Protein AF-A0A973J7D0-F1 (afdb_monomer_lite)

pLDDT: mean 94.35, std 5.04, range [57.44, 98.56]

Radius of gyration: 42.02 Å; chains: 1; bounding box: 106×46×119 Å

Foldseek 3Di:
DDPVVVVVVVVVVVVVVVVVVVVVVVVVVVVVVVVVLQVLLVVLLVVLVVCVVVVVLAVSLVSLVCSCVVPVPHPCVVVSVVSNVVSQVQQVVLLVVLVVVLVVDDALVVSLVSLVVSLVVDDHDPVSNVVSVVVSVVSVVVVVVVVVLVVVLVVQWDWDDDVVQQKIKTWGPFDQWDDDPDFKIKGWTKIKMAHNVRDIFIKIKIKIGGQDDQQFQWKWKAFPVRQIDIDGFDPPQWDWDQDPSHIMIMGMDIDPCLVSLVVRLVGPWIWMWTDGNDIDIDIGDPRNSVRSNSNNVVVVPRD

Sequence (303 aa):
MSYQKFEDLQLENSKLNQEILLSRQQNEALAQELKQFRELSDFYYQSGMQLYTEKKYGEALEKFQTLVDRYPTSPHAAGANEKIADIRNLALNHYQKIIQSVEGTRDLRGRIDLIDREMKATFLTKDLADKLLTLRESLRQDLEGELESQREISRNILIEDDPIKSWKVYRSTRTLTQPIGEDRKFFVELYFIQRYTGKKFYKVKTRYQAPEYLSYESVTLQGQNGTKLTIDTIYPQKQSMVDSDGVTEWSDNEIAEDDKITRLAKSNSITVTFKGGNRYTFEMNEQQLTAFREVVRKYQIIR

Secondary structure (DSSP, 8-state):
--HHHHHHHHHHHHHHHHHHHHHHHHHHHHHHHHHHHHHHHHHHHHHHHHHHHTT-HHHHHHHHHHHHHH-TTSTTHHHHHHHHHHHHHHHHHHHHHHHHHHHH--SHHHHHHHHHHHHHHS---HHHHHHHHHHHHHHHHHHHHHHHHHHHHHHTEEEEEETTTTEEEEEE-S--EEEETTTEEEEEEEEEEEETTS-EEEEEEEEEEESS-----EEEEEETTS-EEEEE--TTTEEEEEETTEEEEEEEEEES-HHHHHHHHTSS-EEEEEESSSEEEEEPPHHHHHHHHHHHHHHHH--

Structure (mmCIF, N/CA/C/O backbone):
data_AF-A0A973J7D0-F1
#
_entry.id   AF-A0A973J7D0-F1
#
loop_
_atom_site.group_PDB
_atom_site.id
_atom_site.type_symbol
_atom_site.label_atom_id
_atom_site.label_alt_id
_atom_site.label_comp_id
_atom_site.label_asym_id
_atom_site.label_entity_id
_atom_site.label_seq_id
_atom_site.pdbx_PDB_ins_code
_atom_site.Cartn_x
_atom_site.Cartn_y
_atom_site.Cartn_z
_atom_site.occupancy
_atom_site.B_iso_or_equiv
_atom_site.auth_seq_id
_atom_site.auth_comp_id
_atom_site.auth_asym_id
_atom_site.auth_atom_id
_atom_site.pdbx_PDB_model_num
ATOM 1 N N . MET A 1 1 ? 72.817 26.429 -68.518 1.00 57.44 1 MET A N 1
ATOM 2 C CA . MET A 1 1 ? 72.619 26.061 -67.096 1.00 57.44 1 MET A CA 1
ATOM 3 C C . MET A 1 1 ? 73.976 25.712 -66.512 1.00 57.44 1 MET A C 1
ATOM 5 O O . MET A 1 1 ? 74.732 25.056 -67.215 1.00 57.44 1 MET A O 1
ATOM 9 N N . SER A 1 2 ? 74.312 26.176 -65.303 1.00 74.50 2 SER A N 1
ATOM 10 C CA . SER A 1 2 ? 75.527 25.719 -64.612 1.00 74.50 2 SER A CA 1
ATOM 11 C C . SER A 1 2 ? 75.338 24.276 -64.133 1.00 74.50 2 SER A C 1
ATOM 13 O O . SER A 1 2 ? 74.217 23.873 -63.827 1.00 74.50 2 SER A O 1
ATOM 15 N N . TYR A 1 3 ? 76.422 23.504 -64.078 1.00 75.94 3 TYR A N 1
ATOM 16 C CA . TYR A 1 3 ? 76.409 22.092 -63.676 1.00 75.94 3 TYR A CA 1
ATOM 17 C C . TYR A 1 3 ? 75.813 21.891 -62.267 1.00 75.94 3 TYR A C 1
ATOM 19 O O . TYR A 1 3 ? 74.987 21.010 -62.067 1.00 75.94 3 TYR A O 1
ATOM 27 N N . GLN A 1 4 ? 76.111 22.807 -61.338 1.00 79.56 4 GLN A N 1
ATOM 28 C CA . GLN A 1 4 ? 75.512 22.842 -59.994 1.00 79.56 4 GLN A CA 1
ATOM 29 C C . GLN A 1 4 ? 73.982 22.938 -60.023 1.00 79.56 4 GLN A C 1
ATOM 31 O O . GLN A 1 4 ? 73.305 22.183 -59.340 1.00 79.56 4 GLN A O 1
ATOM 36 N N . LYS A 1 5 ? 73.414 23.791 -60.886 1.00 82.25 5 LYS A N 1
ATOM 37 C CA . LYS A 1 5 ? 71.954 23.922 -61.004 1.00 82.25 5 LYS A CA 1
ATOM 38 C C . LYS A 1 5 ? 71.299 22.636 -61.521 1.00 82.25 5 LYS A C 1
ATOM 40 O O . LYS A 1 5 ? 70.142 22.378 -61.216 1.00 82.25 5 LYS A O 1
ATOM 45 N N . PHE A 1 6 ? 72.012 21.848 -62.325 1.00 83.81 6 PHE A N 1
ATOM 46 C CA . PHE A 1 6 ? 71.524 20.553 -62.798 1.00 83.81 6 PHE A CA 1
ATOM 47 C C . PHE A 1 6 ? 71.548 19.495 -61.686 1.00 83.81 6 PHE A C 1
ATOM 49 O O . PHE A 1 6 ? 70.566 18.775 -61.527 1.00 83.81 6 PHE A O 1
ATOM 56 N N . GLU A 1 7 ? 72.619 19.436 -60.890 1.00 85.50 7 GLU A N 1
ATOM 57 C CA . GLU A 1 7 ? 72.718 18.535 -59.731 1.00 85.50 7 GLU A CA 1
ATOM 58 C C . GLU A 1 7 ? 71.674 18.862 -58.651 1.00 85.50 7 GLU A C 1
ATOM 60 O O . GLU A 1 7 ? 70.999 17.956 -58.160 1.00 85.50 7 GLU A O 1
ATOM 65 N N . ASP A 1 8 ? 71.456 20.148 -58.358 1.00 89.25 8 ASP A N 1
ATOM 66 C CA . ASP A 1 8 ? 70.424 20.601 -57.416 1.00 89.25 8 ASP A CA 1
ATOM 67 C C . ASP A 1 8 ? 69.019 20.165 -57.865 1.00 89.25 8 ASP A C 1
ATOM 69 O O . ASP A 1 8 ? 68.243 19.625 -57.074 1.00 89.25 8 ASP A O 1
ATOM 73 N N . LEU A 1 9 ? 68.710 20.318 -59.159 1.00 87.31 9 LEU A N 1
ATOM 74 C CA . LEU A 1 9 ? 67.435 19.885 -59.737 1.00 87.31 9 LEU A CA 1
ATOM 75 C C . LEU A 1 9 ? 67.268 18.359 -59.722 1.00 87.31 9 LEU A C 1
ATOM 77 O O . LEU A 1 9 ? 66.146 17.871 -59.579 1.00 87.31 9 LEU A O 1
ATOM 81 N N . GLN A 1 10 ? 68.344 17.583 -59.875 1.00 88.88 10 GLN A N 1
ATOM 82 C CA . GLN A 1 10 ? 68.270 16.124 -59.749 1.00 88.88 10 GLN A CA 1
ATOM 83 C C . GLN A 1 10 ? 68.003 15.691 -58.307 1.00 88.88 10 GLN A C 1
ATOM 85 O O . GLN A 1 10 ? 67.180 14.80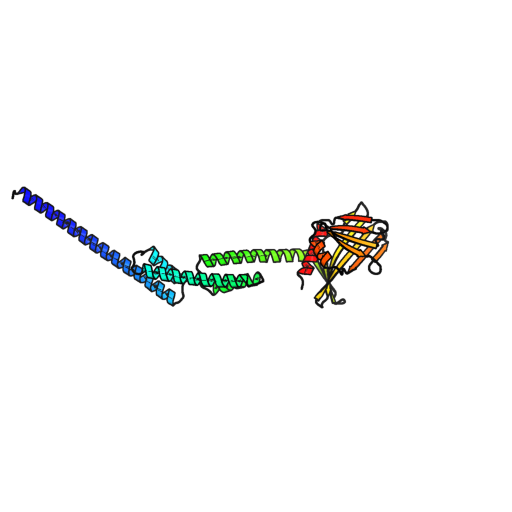3 -58.075 1.00 88.88 10 GLN A O 1
ATOM 90 N N . LEU A 1 11 ? 68.651 16.342 -57.339 1.00 89.88 11 LEU A N 1
ATOM 91 C CA . LEU A 1 11 ? 68.427 16.083 -55.922 1.00 89.88 11 LEU A CA 1
ATOM 92 C C . LEU A 1 11 ? 66.992 16.440 -55.508 1.00 89.88 11 LEU A C 1
ATOM 94 O O . LEU A 1 11 ? 66.346 15.667 -54.799 1.00 89.88 11 LEU A O 1
ATOM 98 N N . GLU A 1 12 ? 66.474 17.576 -55.975 1.00 91.62 12 GLU A N 1
ATOM 99 C CA . GLU A 1 12 ? 65.089 17.997 -55.746 1.00 91.62 12 GLU A CA 1
ATOM 100 C C . GLU A 1 12 ? 64.086 17.013 -56.367 1.00 91.62 12 GLU A C 1
ATOM 102 O O . GLU A 1 12 ? 63.172 16.560 -55.682 1.00 91.62 12 GLU A O 1
ATOM 107 N N . ASN A 1 13 ? 64.303 16.577 -57.614 1.00 90.88 13 ASN A N 1
ATOM 108 C CA . ASN A 1 13 ? 63.467 15.549 -58.246 1.00 90.88 13 ASN A CA 1
ATOM 109 C C . ASN A 1 13 ? 63.491 14.219 -57.480 1.00 90.88 13 ASN A C 1
ATOM 111 O O . ASN A 1 13 ? 62.454 13.574 -57.328 1.00 90.88 13 ASN A O 1
ATOM 115 N N . SER A 1 14 ? 64.654 13.800 -56.974 1.00 92.44 14 SER A N 1
ATOM 116 C CA . SER A 1 14 ? 64.760 12.583 -56.163 1.00 92.44 14 SER A CA 1
ATOM 117 C C . SER A 1 14 ? 63.954 12.694 -54.866 1.00 92.44 14 SER A C 1
ATOM 119 O O . SER A 1 14 ? 63.270 11.740 -54.496 1.00 92.44 14 SER A O 1
ATOM 121 N N . LYS A 1 15 ? 64.006 13.849 -54.188 1.00 93.94 15 LYS A N 1
ATOM 122 C CA . LYS A 1 15 ? 63.228 14.109 -52.965 1.00 93.94 15 LYS A CA 1
ATOM 123 C C . LYS A 1 15 ? 61.727 14.122 -53.245 1.00 93.94 15 LYS A C 1
ATOM 125 O O . LYS A 1 15 ? 60.983 13.420 -52.568 1.00 93.94 15 LYS A O 1
ATOM 130 N N . LEU A 1 16 ? 61.297 14.832 -54.288 1.00 92.25 16 LEU A N 1
ATOM 131 C CA . LEU A 1 16 ? 59.892 14.883 -54.701 1.00 92.25 16 LEU A CA 1
ATOM 132 C C . LEU A 1 16 ? 59.351 13.489 -55.050 1.00 92.25 16 LEU A C 1
ATOM 134 O O . LEU A 1 16 ? 58.254 13.128 -54.632 1.00 92.25 16 LEU A O 1
ATOM 138 N N . ASN A 1 17 ? 60.129 12.660 -55.751 1.00 92.81 17 ASN A N 1
ATOM 139 C CA . ASN A 1 17 ? 59.733 11.281 -56.053 1.00 92.81 17 ASN A CA 1
ATOM 140 C C . ASN A 1 17 ? 59.562 10.426 -54.785 1.00 92.81 17 ASN A C 1
ATOM 142 O O . ASN A 1 17 ? 58.648 9.601 -54.720 1.00 92.81 17 ASN A O 1
ATOM 146 N N . GLN A 1 18 ? 60.407 10.633 -53.771 1.00 93.06 18 GLN A N 1
ATOM 147 C CA . GLN A 1 18 ? 60.293 9.947 -52.485 1.00 93.06 18 GLN A CA 1
ATOM 148 C C . GLN A 1 18 ? 59.055 10.405 -51.697 1.00 93.06 18 GLN A C 1
ATOM 150 O O . GLN A 1 18 ? 58.331 9.568 -51.158 1.00 93.06 18 GLN A O 1
ATOM 155 N N . GLU A 1 19 ? 58.768 11.708 -51.671 1.00 94.56 19 GLU A N 1
ATOM 156 C CA . GLU A 1 19 ? 57.558 12.258 -51.044 1.00 94.56 19 GLU A CA 1
ATOM 157 C C . GLU A 1 19 ? 56.279 11.755 -51.725 1.00 94.56 19 GLU A C 1
ATOM 159 O O . GLU A 1 19 ? 55.336 11.344 -51.046 1.00 94.56 19 GLU A O 1
ATOM 164 N N . ILE A 1 20 ? 56.261 11.699 -53.061 1.00 94.25 20 ILE A N 1
ATOM 165 C CA . ILE A 1 20 ? 55.143 11.136 -53.831 1.00 94.25 20 ILE A CA 1
ATOM 166 C C . ILE A 1 20 ? 54.922 9.665 -53.466 1.00 94.25 20 ILE A C 1
ATOM 168 O O . ILE A 1 20 ? 53.776 9.243 -53.299 1.00 94.25 20 ILE A O 1
ATOM 172 N N . LEU A 1 21 ? 55.992 8.876 -53.332 1.00 93.44 21 LEU A N 1
ATOM 173 C CA . LEU A 1 21 ? 55.887 7.466 -52.955 1.00 93.44 21 LEU A CA 1
ATOM 174 C C . LEU A 1 21 ? 55.296 7.296 -51.547 1.00 93.44 21 LEU A C 1
ATOM 176 O O . LEU A 1 21 ? 54.374 6.501 -51.370 1.00 93.44 21 LEU A O 1
ATOM 180 N N . LEU A 1 22 ? 55.779 8.066 -50.568 1.00 93.69 22 LEU A N 1
ATOM 181 C CA . LEU A 1 22 ? 55.263 8.042 -49.195 1.00 93.69 22 LEU A CA 1
ATOM 182 C C . LEU A 1 22 ? 53.797 8.483 -49.131 1.00 93.69 22 LEU A C 1
ATOM 184 O O . LEU A 1 22 ? 52.983 7.825 -48.487 1.00 93.69 22 LEU A O 1
ATOM 188 N N . SER A 1 23 ? 53.440 9.554 -49.843 1.00 94.44 23 SER A N 1
ATOM 189 C CA . SER A 1 23 ? 52.057 10.031 -49.918 1.00 94.44 23 SER A CA 1
ATOM 190 C C . SER A 1 23 ? 51.128 8.984 -50.540 1.00 94.44 23 SER A C 1
ATOM 192 O O . SER A 1 23 ? 50.023 8.775 -50.046 1.00 94.44 23 SER A O 1
ATOM 194 N N . ARG A 1 24 ? 51.572 8.256 -51.576 1.00 93.38 24 ARG A N 1
ATOM 195 C CA . ARG A 1 24 ? 50.799 7.142 -52.156 1.00 93.38 24 ARG A CA 1
ATOM 196 C C . ARG A 1 24 ? 50.570 6.016 -51.152 1.00 93.38 24 ARG A C 1
ATOM 198 O O . ARG A 1 24 ? 49.432 5.591 -51.003 1.00 93.38 24 ARG A O 1
ATOM 205 N N . GLN A 1 25 ? 51.607 5.594 -50.429 1.00 92.56 25 GLN A N 1
ATOM 206 C CA . GLN A 1 25 ? 51.480 4.563 -49.393 1.00 92.56 25 GLN A CA 1
ATOM 207 C C . GLN A 1 25 ? 50.520 4.989 -48.274 1.00 92.56 25 GLN A C 1
ATOM 209 O O . GLN A 1 25 ? 49.674 4.203 -47.853 1.00 92.56 25 GLN A O 1
ATOM 214 N N . GLN A 1 26 ? 50.603 6.246 -47.829 1.00 93.44 26 GLN A N 1
ATOM 215 C CA . GLN A 1 26 ? 49.673 6.804 -46.843 1.00 93.44 26 GLN A CA 1
ATOM 216 C C . GLN A 1 26 ? 48.235 6.844 -47.371 1.00 93.44 26 GLN A C 1
ATOM 218 O O . GLN A 1 26 ? 47.311 6.464 -46.656 1.00 93.44 26 GLN A O 1
ATOM 223 N N . ASN A 1 27 ? 48.036 7.252 -48.627 1.00 93.62 27 ASN A N 1
ATOM 224 C CA . ASN A 1 27 ? 46.713 7.285 -49.252 1.00 93.62 27 ASN A CA 1
ATOM 225 C C . ASN A 1 27 ? 46.118 5.879 -49.421 1.00 93.62 27 ASN A C 1
ATOM 227 O O . ASN A 1 27 ? 44.919 5.700 -49.223 1.00 93.62 27 ASN A O 1
ATOM 231 N N . GLU A 1 28 ? 46.936 4.879 -49.757 1.00 93.69 28 GLU A N 1
ATOM 232 C CA . GLU A 1 28 ? 46.509 3.479 -49.844 1.00 93.69 28 GLU A CA 1
ATOM 233 C C . GLU A 1 28 ? 46.105 2.923 -48.474 1.00 93.69 28 GLU A C 1
ATOM 235 O O . GLU A 1 28 ? 45.039 2.316 -48.356 1.00 93.69 28 GLU A O 1
ATOM 240 N N . ALA A 1 29 ? 46.902 3.175 -47.431 1.00 92.31 29 ALA A N 1
ATOM 241 C CA . ALA A 1 29 ? 46.577 2.773 -46.063 1.00 92.31 29 ALA A CA 1
ATOM 242 C C . ALA A 1 29 ? 45.278 3.435 -45.574 1.00 92.31 29 ALA A C 1
ATOM 244 O O . ALA A 1 29 ? 44.373 2.752 -45.097 1.00 92.31 29 ALA A O 1
ATOM 245 N N . LEU A 1 30 ? 45.131 4.746 -45.791 1.00 93.19 30 LEU A N 1
ATOM 246 C CA . LEU A 1 30 ? 43.915 5.479 -45.439 1.00 93.19 30 LEU A CA 1
ATOM 247 C C . LEU A 1 30 ? 42.692 4.949 -46.201 1.00 93.19 30 LEU A C 1
ATOM 249 O O . LEU A 1 30 ? 41.608 4.832 -45.633 1.00 93.19 30 LEU A O 1
ATOM 253 N N . ALA A 1 31 ? 42.845 4.595 -47.480 1.00 91.50 31 ALA A N 1
ATOM 254 C CA . ALA A 1 31 ? 41.765 4.002 -48.262 1.00 91.50 31 ALA A CA 1
ATOM 255 C C . ALA A 1 31 ? 41.327 2.636 -47.705 1.00 91.50 31 ALA A C 1
ATOM 257 O O . ALA A 1 31 ? 40.127 2.345 -47.679 1.00 91.50 31 ALA A O 1
ATOM 258 N N . GLN A 1 32 ? 42.271 1.813 -47.235 1.00 92.31 32 GLN A N 1
ATOM 259 C CA . GLN A 1 32 ? 41.968 0.535 -46.584 1.00 92.31 32 GLN A CA 1
ATOM 260 C C . GLN A 1 32 ? 41.248 0.733 -45.250 1.00 92.31 32 GLN A C 1
ATOM 262 O O . GLN A 1 32 ? 40.220 0.095 -45.017 1.00 92.31 32 GLN A O 1
ATOM 267 N N . GLU A 1 33 ? 41.726 1.652 -44.411 1.00 90.44 33 GLU A N 1
ATOM 268 C CA . GLU A 1 33 ? 41.066 1.987 -43.149 1.00 90.44 33 GLU A CA 1
ATOM 269 C C . GLU A 1 33 ? 39.644 2.492 -43.399 1.00 90.44 33 GLU A C 1
ATOM 271 O O . GLU A 1 33 ? 38.692 1.945 -42.849 1.00 90.44 33 GLU A O 1
ATOM 276 N N . LEU A 1 34 ? 39.459 3.472 -44.290 1.00 89.56 34 LEU A N 1
ATOM 277 C CA . LEU A 1 34 ? 38.136 4.008 -44.629 1.00 89.56 34 LEU A CA 1
ATOM 278 C C . LEU A 1 34 ? 37.181 2.928 -45.145 1.00 89.56 34 LEU A C 1
ATOM 280 O O . LEU A 1 34 ? 35.989 2.966 -44.833 1.00 89.56 34 LEU A O 1
ATOM 284 N N . LYS A 1 35 ? 37.684 1.960 -45.919 1.00 91.69 35 LYS A N 1
ATOM 285 C CA . LYS A 1 35 ? 36.896 0.806 -46.357 1.00 91.69 35 LYS A CA 1
ATOM 286 C C . LYS A 1 35 ? 36.444 -0.035 -45.161 1.00 91.69 35 LYS A C 1
ATOM 288 O O . LYS A 1 35 ? 35.256 -0.325 -45.055 1.00 91.69 35 LYS A O 1
ATOM 293 N N . GLN A 1 36 ? 37.349 -0.356 -44.240 1.00 92.00 36 GLN A N 1
ATOM 294 C CA . GLN A 1 36 ? 37.020 -1.110 -43.030 1.00 92.00 36 GLN A CA 1
ATOM 295 C C . GLN A 1 36 ? 36.033 -0.353 -42.125 1.00 92.00 36 GLN A C 1
ATOM 297 O O . GLN A 1 36 ? 35.087 -0.944 -41.607 1.00 92.00 36 GLN A O 1
ATOM 302 N N . PHE A 1 37 ? 36.207 0.964 -41.964 1.00 91.56 37 PHE A N 1
ATOM 303 C CA . PHE A 1 37 ? 35.269 1.818 -41.232 1.00 91.56 37 PHE A CA 1
ATOM 304 C C . PHE A 1 37 ? 33.865 1.763 -41.845 1.00 91.56 37 PHE A C 1
ATOM 306 O O . PHE A 1 37 ? 32.887 1.654 -41.104 1.00 91.56 37 PHE A O 1
ATOM 313 N N . ARG A 1 38 ? 33.759 1.789 -43.182 1.00 91.62 38 ARG A N 1
ATOM 314 C CA . ARG A 1 38 ? 32.473 1.650 -43.880 1.00 91.62 38 ARG A CA 1
ATOM 315 C C . ARG A 1 38 ? 31.849 0.286 -43.622 1.00 91.62 38 ARG A C 1
ATOM 317 O O . ARG A 1 38 ? 30.744 0.250 -43.095 1.00 91.62 38 ARG A O 1
ATOM 324 N N . GLU A 1 39 ? 32.576 -0.801 -43.877 1.00 94.00 39 GLU A N 1
ATOM 325 C CA . GLU A 1 39 ? 32.091 -2.178 -43.682 1.00 94.00 39 GLU A CA 1
ATOM 326 C C . GLU A 1 39 ? 31.600 -2.432 -42.249 1.00 94.00 39 GLU A C 1
ATOM 328 O O . GLU A 1 39 ? 30.543 -3.030 -42.044 1.00 94.00 39 GLU A O 1
ATOM 333 N N . LEU A 1 40 ? 32.325 -1.935 -41.241 1.00 95.06 40 LEU A N 1
ATOM 334 C CA . LEU A 1 40 ? 31.899 -2.048 -39.846 1.00 95.06 40 LEU A CA 1
ATOM 335 C C . LEU A 1 40 ? 30.643 -1.222 -39.563 1.00 95.06 40 LEU A C 1
ATOM 337 O O . LEU A 1 40 ? 29.739 -1.704 -38.880 1.00 95.06 40 LEU A O 1
ATOM 341 N N . SER A 1 41 ? 30.558 0.005 -40.082 1.00 95.50 41 SER A N 1
ATOM 342 C CA . SER A 1 41 ? 29.366 0.831 -39.888 1.00 95.50 41 SER A CA 1
ATOM 343 C C . SER A 1 41 ? 28.129 0.251 -40.590 1.00 95.50 41 SER A C 1
ATOM 345 O O . SER A 1 41 ? 27.053 0.237 -39.993 1.00 95.50 41 SER A O 1
ATOM 347 N N . ASP A 1 42 ? 28.291 -0.332 -41.781 1.00 96.19 42 ASP A N 1
ATOM 348 C CA . ASP A 1 42 ? 27.245 -1.072 -42.494 1.00 96.19 42 ASP A CA 1
ATOM 349 C C . ASP A 1 42 ? 26.793 -2.287 -41.673 1.00 96.19 42 ASP A C 1
ATOM 351 O O . ASP A 1 42 ? 25.594 -2.498 -41.478 1.00 96.19 42 ASP A O 1
ATOM 355 N N . PHE A 1 43 ? 27.743 -3.050 -41.119 1.00 97.25 43 PHE A N 1
ATOM 356 C CA . PHE A 1 43 ? 27.458 -4.206 -40.270 1.00 97.25 43 PHE A CA 1
ATOM 357 C C . PHE A 1 43 ? 26.616 -3.834 -39.044 1.00 97.25 43 PHE A C 1
ATOM 359 O O . PHE A 1 43 ? 25.605 -4.491 -38.771 1.00 97.25 43 PHE A O 1
ATOM 366 N N . TYR A 1 44 ? 27.001 -2.788 -38.300 1.00 97.62 44 TYR A N 1
ATOM 367 C CA . TYR A 1 44 ? 26.236 -2.351 -37.128 1.00 97.62 44 TYR A CA 1
ATOM 368 C C . TYR A 1 44 ? 24.835 -1.877 -37.516 1.00 97.62 44 TYR A C 1
ATOM 370 O O . TYR A 1 44 ? 23.872 -2.194 -36.813 1.00 97.62 44 TYR A O 1
ATOM 378 N N . TYR A 1 45 ? 24.705 -1.171 -38.643 1.00 98.00 45 TYR A N 1
ATOM 379 C CA . TYR A 1 45 ? 23.414 -0.689 -39.119 1.00 98.00 45 TYR A CA 1
ATOM 380 C C . TYR A 1 45 ? 22.495 -1.846 -39.509 1.00 98.00 45 TYR A C 1
ATOM 382 O O . TYR A 1 45 ? 21.374 -1.938 -39.013 1.00 98.00 45 TYR A O 1
ATOM 390 N N . GLN A 1 46 ? 22.979 -2.765 -40.347 1.00 98.00 46 GLN A N 1
ATOM 391 C CA . GLN A 1 46 ? 22.211 -3.918 -40.817 1.00 98.00 46 GLN A CA 1
ATOM 392 C C . GLN A 1 46 ? 21.819 -4.845 -39.663 1.00 98.00 46 GLN A C 1
ATOM 394 O O . GLN A 1 46 ? 20.659 -5.241 -39.563 1.00 98.00 46 GLN A O 1
ATOM 399 N N . SER A 1 47 ? 22.749 -5.120 -38.743 1.00 98.19 47 SER A N 1
ATOM 400 C CA . SER A 1 47 ? 22.474 -5.925 -37.547 1.00 98.19 47 SER A CA 1
ATOM 401 C C . SER A 1 47 ? 21.424 -5.263 -36.652 1.00 98.19 47 SER A C 1
ATOM 403 O O . SER A 1 47 ? 20.491 -5.922 -36.195 1.00 98.19 47 SER A O 1
ATOM 405 N N . GLY A 1 48 ? 21.543 -3.950 -36.418 1.00 98.19 48 GLY A N 1
ATOM 406 C CA . GLY A 1 48 ? 20.557 -3.187 -35.653 1.00 98.19 48 GLY A CA 1
ATOM 407 C C . GLY A 1 48 ? 19.175 -3.214 -36.305 1.00 98.19 48 GLY A C 1
ATOM 408 O O . GLY A 1 48 ? 18.176 -3.435 -35.623 1.00 98.19 48 GLY A O 1
ATOM 409 N N . MET A 1 49 ? 19.110 -3.067 -37.631 1.00 98.38 49 MET A N 1
ATOM 410 C CA . MET A 1 49 ? 17.861 -3.142 -38.392 1.00 98.38 49 MET A CA 1
ATOM 411 C C . MET A 1 49 ? 17.223 -4.530 -38.315 1.00 98.38 49 MET A C 1
ATOM 413 O O . MET A 1 49 ? 16.019 -4.622 -38.079 1.00 98.38 49 MET A O 1
ATOM 417 N N . GLN A 1 50 ? 18.005 -5.605 -38.435 1.00 98.38 50 GLN A N 1
ATOM 418 C CA . GLN A 1 50 ? 17.496 -6.966 -38.270 1.00 98.38 50 GLN A CA 1
ATOM 419 C C . GLN A 1 50 ? 16.888 -7.159 -36.873 1.00 98.38 50 GLN A C 1
ATOM 421 O O . GLN A 1 50 ? 15.720 -7.534 -36.747 1.00 98.38 50 GLN A O 1
ATOM 426 N N . LEU A 1 51 ? 17.629 -6.822 -35.816 1.00 98.31 51 LEU A N 1
ATOM 427 C CA . LEU A 1 51 ? 17.150 -6.933 -34.435 1.00 98.31 51 LEU A CA 1
ATOM 428 C C . LEU A 1 51 ? 15.899 -6.077 -34.188 1.00 98.31 51 LEU A C 1
ATOM 430 O O . LEU A 1 51 ? 14.975 -6.503 -33.493 1.00 98.31 51 LEU A O 1
ATOM 434 N N . TYR A 1 52 ? 15.832 -4.893 -34.799 1.00 97.94 52 TYR A N 1
ATOM 435 C CA . TYR A 1 52 ? 14.660 -4.025 -34.747 1.00 97.94 52 TYR A CA 1
ATOM 436 C C . TYR A 1 52 ? 13.434 -4.687 -35.391 1.00 97.94 52 TYR A C 1
ATOM 438 O O . TYR A 1 52 ? 12.349 -4.662 -34.807 1.00 97.94 52 TYR A O 1
ATOM 446 N N . THR A 1 53 ? 13.596 -5.329 -36.554 1.00 97.50 53 THR A N 1
ATOM 447 C CA . THR A 1 53 ? 12.506 -6.077 -37.210 1.00 97.50 53 THR A CA 1
ATOM 448 C C . THR A 1 53 ? 12.061 -7.299 -36.406 1.00 97.50 53 THR A C 1
ATOM 450 O O . THR A 1 53 ? 10.870 -7.603 -36.359 1.00 97.50 53 THR A O 1
ATOM 453 N N . GLU A 1 54 ? 12.984 -7.936 -35.683 1.00 97.69 54 GLU A N 1
ATOM 454 C CA . GLU A 1 54 ? 12.703 -9.019 -34.732 1.00 97.69 54 GLU A CA 1
ATOM 455 C C . GLU A 1 54 ? 12.094 -8.519 -33.406 1.00 97.69 54 GLU A C 1
ATOM 457 O O . GLU A 1 54 ? 11.798 -9.321 -32.521 1.00 97.69 54 GLU A O 1
ATOM 462 N N . LYS A 1 55 ? 11.888 -7.201 -33.250 1.00 96.44 55 LYS A N 1
ATOM 463 C CA . LYS A 1 55 ? 11.403 -6.536 -32.025 1.00 96.44 55 LYS A CA 1
ATOM 464 C C . LYS A 1 55 ? 12.314 -6.715 -30.806 1.00 96.44 55 LYS A C 1
ATOM 466 O O . LYS A 1 55 ? 11.908 -6.445 -29.675 1.00 96.44 55 LYS A O 1
ATOM 471 N N . LYS A 1 56 ? 13.572 -7.103 -31.018 1.00 97.25 56 LYS A N 1
ATOM 472 C CA . LYS A 1 56 ? 14.617 -7.160 -29.987 1.00 97.25 56 LYS A CA 1
ATOM 473 C C . LYS A 1 56 ? 15.196 -5.768 -29.768 1.00 97.25 56 LYS A C 1
ATOM 475 O O . LYS A 1 56 ? 16.357 -5.489 -30.058 1.00 97.25 56 LYS A O 1
ATOM 480 N N . TYR A 1 57 ? 14.354 -4.862 -29.283 1.00 97.81 57 TYR A N 1
ATOM 481 C CA . TYR A 1 57 ? 14.664 -3.435 -29.228 1.00 97.81 57 TYR A CA 1
ATOM 482 C C . TYR A 1 57 ? 15.874 -3.101 -28.349 1.00 97.81 57 TYR A C 1
ATOM 484 O O . TYR A 1 57 ? 16.592 -2.159 -28.664 1.00 97.81 57 TYR A O 1
ATOM 492 N N . GLY A 1 58 ? 16.130 -3.873 -27.287 1.00 95.75 58 GLY A N 1
ATOM 493 C CA . GLY A 1 58 ? 17.301 -3.675 -26.426 1.00 95.75 58 GLY A CA 1
ATOM 494 C C . GLY A 1 58 ? 18.613 -3.917 -27.169 1.00 95.75 58 GLY A C 1
ATOM 495 O O . GLY A 1 58 ? 19.480 -3.048 -27.187 1.00 95.75 58 GLY A O 1
ATOM 496 N N . GLU A 1 59 ? 18.716 -5.058 -27.850 1.00 97.19 59 GLU A N 1
ATOM 497 C CA . GLU A 1 59 ? 19.893 -5.413 -28.649 1.00 97.19 59 GLU A CA 1
ATOM 498 C C . GLU A 1 59 ? 20.034 -4.491 -29.873 1.00 97.19 59 GLU A C 1
ATOM 500 O O . GLU A 1 59 ? 21.132 -4.041 -30.197 1.00 97.19 59 GLU A O 1
ATOM 505 N N . ALA A 1 60 ? 18.919 -4.145 -30.530 1.00 98.31 60 ALA A N 1
ATOM 506 C CA . ALA A 1 60 ? 18.916 -3.201 -31.648 1.00 98.31 60 ALA A CA 1
ATOM 507 C C . ALA A 1 60 ? 19.451 -1.823 -31.228 1.00 98.31 60 ALA A C 1
ATOM 509 O O . ALA A 1 60 ? 20.282 -1.235 -31.922 1.00 98.31 60 ALA A O 1
ATOM 510 N N . LEU A 1 61 ? 19.006 -1.325 -30.070 1.00 98.19 61 LEU A N 1
ATOM 511 C CA . LEU A 1 61 ? 19.442 -0.050 -29.510 1.00 98.19 61 LEU A CA 1
ATOM 512 C C . LEU A 1 61 ? 20.954 -0.032 -29.263 1.00 98.19 61 LEU A C 1
ATOM 514 O O . LEU A 1 61 ? 21.599 0.959 -29.597 1.00 98.19 61 LEU A O 1
ATOM 518 N N . GLU A 1 62 ? 21.520 -1.120 -28.738 1.00 97.62 62 GLU A N 1
ATOM 519 C CA . GLU A 1 62 ? 22.963 -1.256 -28.510 1.00 97.62 62 GLU A CA 1
ATOM 520 C C . GLU A 1 62 ? 23.761 -1.196 -29.824 1.00 97.62 62 GLU A C 1
ATOM 522 O O . GLU A 1 62 ? 24.774 -0.494 -29.907 1.00 97.62 62 GLU A O 1
ATOM 527 N N . LYS A 1 63 ? 23.290 -1.875 -30.883 1.00 98.19 63 LYS A N 1
ATOM 528 C CA . LYS A 1 63 ? 23.943 -1.835 -32.204 1.00 98.19 63 LYS A CA 1
ATOM 529 C C . LYS A 1 63 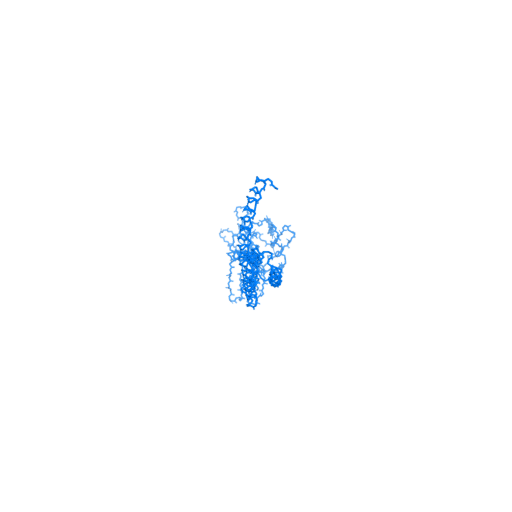? 23.906 -0.443 -32.823 1.00 98.19 63 LYS A C 1
ATOM 531 O O . LYS A 1 63 ? 24.937 0.028 -33.301 1.00 98.19 63 LYS A O 1
ATOM 536 N N . PHE A 1 64 ? 22.759 0.233 -32.776 1.00 98.44 64 PHE A N 1
ATOM 537 C CA . PHE A 1 64 ? 22.648 1.592 -33.303 1.00 98.44 64 PHE A CA 1
ATOM 538 C C . PHE A 1 64 ? 23.474 2.600 -32.499 1.00 98.44 64 PHE A C 1
ATOM 540 O O . PHE A 1 64 ? 24.122 3.452 -33.099 1.00 98.44 64 PHE A O 1
ATOM 547 N N . GLN A 1 65 ? 23.505 2.493 -31.166 1.00 97.94 65 GLN A N 1
ATOM 548 C CA . GLN A 1 65 ? 24.346 3.355 -30.325 1.00 97.94 65 GLN A CA 1
ATOM 549 C C . GLN A 1 65 ? 25.827 3.144 -30.628 1.00 97.94 65 GLN A C 1
ATOM 551 O O . GLN A 1 65 ? 26.536 4.107 -30.888 1.00 97.94 65 GLN A O 1
ATOM 556 N N . THR A 1 66 ? 26.269 1.887 -30.725 1.00 97.69 66 THR A N 1
ATOM 557 C CA . THR A 1 66 ? 27.654 1.572 -31.104 1.00 97.69 66 THR A CA 1
ATOM 558 C C . THR A 1 66 ? 28.020 2.182 -32.458 1.00 97.69 66 THR A C 1
ATOM 560 O O . THR A 1 66 ? 29.131 2.688 -32.614 1.00 97.69 66 THR A O 1
ATOM 563 N N . LEU A 1 67 ? 27.095 2.170 -33.427 1.00 97.69 67 LEU A N 1
ATOM 564 C CA . LEU A 1 67 ? 27.301 2.816 -34.721 1.00 97.69 67 LEU A CA 1
ATOM 565 C C . LEU A 1 67 ? 27.513 4.322 -34.569 1.00 97.69 67 LEU A C 1
ATOM 567 O O . LEU A 1 67 ? 28.496 4.844 -35.083 1.00 97.69 67 LEU A O 1
ATOM 571 N N . VAL A 1 68 ? 26.608 5.013 -33.877 1.00 97.69 68 VAL A N 1
ATOM 572 C CA . VAL A 1 68 ? 26.664 6.475 -33.728 1.00 97.69 68 VAL A CA 1
ATOM 573 C C . VAL A 1 68 ? 27.890 6.909 -32.922 1.00 97.69 68 VAL A C 1
ATOM 575 O O . VAL A 1 68 ? 28.547 7.876 -33.298 1.00 97.69 68 VAL A O 1
ATOM 578 N N . ASP A 1 69 ? 28.237 6.169 -31.869 1.00 97.00 69 ASP A N 1
ATOM 579 C CA . ASP A 1 69 ? 29.352 6.503 -30.982 1.00 97.00 69 ASP A CA 1
ATOM 580 C C . ASP A 1 69 ? 30.713 6.260 -31.648 1.00 97.00 69 ASP A C 1
ATOM 582 O O . ASP A 1 69 ? 31.642 7.051 -31.480 1.00 97.00 69 ASP A O 1
ATOM 586 N N . ARG A 1 70 ? 30.856 5.164 -32.410 1.00 95.69 70 ARG A N 1
ATOM 587 C CA . ARG A 1 70 ? 32.137 4.782 -33.034 1.00 95.69 70 ARG A CA 1
ATOM 588 C C . ARG A 1 70 ? 32.301 5.275 -34.470 1.00 95.69 70 ARG A C 1
ATOM 590 O O . ARG A 1 70 ? 33.432 5.433 -34.921 1.00 95.69 70 ARG A O 1
ATOM 597 N N . TYR A 1 71 ? 31.203 5.514 -35.186 1.00 95.06 71 TYR A N 1
ATOM 598 C CA . TYR A 1 71 ? 31.185 5.896 -36.603 1.00 95.06 71 TYR A CA 1
ATOM 599 C C . TYR A 1 71 ? 30.258 7.103 -36.853 1.00 95.06 71 TYR A C 1
ATOM 601 O O . TYR A 1 71 ? 29.362 7.031 -37.700 1.00 95.06 71 TYR A O 1
ATOM 609 N N . PRO A 1 72 ? 30.462 8.241 -36.161 1.00 94.62 72 PRO A N 1
ATOM 610 C CA . PRO A 1 72 ? 29.543 9.384 -36.209 1.00 94.62 72 PRO A CA 1
ATOM 611 C C . PRO A 1 72 ? 29.423 10.036 -37.596 1.00 94.62 72 PRO A C 1
ATOM 613 O O . PRO A 1 72 ? 28.418 10.676 -37.889 1.00 94.62 72 PRO A O 1
ATOM 616 N N . THR A 1 73 ? 30.428 9.874 -38.462 1.00 92.56 73 THR A N 1
ATOM 617 C CA . THR A 1 73 ? 30.445 10.395 -39.842 1.00 92.56 73 THR A CA 1
ATOM 618 C C . THR A 1 73 ? 29.972 9.376 -40.884 1.00 92.56 73 THR A C 1
ATOM 620 O O . THR A 1 73 ? 30.003 9.664 -42.082 1.00 92.56 73 THR A O 1
ATOM 623 N N . SER A 1 74 ? 29.541 8.181 -40.459 1.00 93.56 74 SER A N 1
ATOM 624 C CA . SER A 1 74 ? 28.996 7.165 -41.362 1.00 93.56 74 SER A CA 1
ATOM 625 C C . SER A 1 74 ? 27.722 7.676 -42.052 1.00 93.56 74 SER A C 1
ATOM 627 O O . SER A 1 74 ? 26.894 8.319 -41.399 1.00 93.56 74 SER A O 1
ATOM 629 N N . PRO A 1 75 ? 27.479 7.320 -43.330 1.00 93.62 75 PRO A N 1
ATOM 630 C CA . PRO A 1 75 ? 26.198 7.569 -43.997 1.00 93.62 75 PRO A CA 1
ATOM 631 C C . PRO A 1 75 ? 24.988 7.014 -43.227 1.00 93.62 75 PRO A C 1
ATOM 633 O O . PRO A 1 75 ? 23.875 7.519 -43.364 1.00 93.62 75 PRO A O 1
ATOM 636 N N . HIS A 1 76 ? 25.203 5.995 -42.390 1.00 96.38 76 HIS A N 1
ATOM 637 C CA . HIS A 1 76 ? 24.165 5.354 -41.588 1.00 96.38 76 HIS A CA 1
ATOM 638 C C . HIS A 1 76 ? 23.909 6.026 -40.234 1.00 96.38 76 HIS A C 1
ATOM 640 O O . HIS A 1 76 ? 22.923 5.692 -39.577 1.00 96.38 76 HIS A O 1
ATOM 646 N N . ALA A 1 77 ? 24.737 6.987 -39.810 1.00 95.75 77 ALA A N 1
ATOM 647 C CA . ALA A 1 77 ? 24.624 7.611 -38.491 1.00 95.75 77 ALA A CA 1
ATOM 648 C C . ALA A 1 77 ? 23.285 8.342 -38.295 1.00 95.75 77 ALA A C 1
ATOM 650 O O . ALA A 1 77 ? 22.666 8.234 -37.237 1.00 95.75 77 ALA A O 1
ATOM 651 N N . ALA A 1 78 ? 22.792 9.040 -39.323 1.00 96.88 78 ALA A N 1
ATOM 652 C CA . ALA A 1 78 ? 21.494 9.714 -39.265 1.00 96.88 78 ALA A CA 1
ATOM 653 C C . ALA A 1 78 ? 20.336 8.711 -39.102 1.00 96.88 78 ALA A C 1
ATOM 655 O O . ALA A 1 78 ? 19.512 8.861 -38.202 1.00 96.88 78 ALA A O 1
ATOM 656 N N . GLY A 1 79 ? 20.322 7.645 -39.908 1.00 97.56 79 GLY A N 1
ATOM 657 C CA . GLY A 1 79 ? 19.296 6.602 -39.824 1.00 97.56 79 GLY A CA 1
ATOM 658 C C . GLY A 1 79 ? 19.357 5.802 -38.518 1.00 97.56 79 GLY A C 1
ATOM 659 O O . GLY A 1 79 ? 18.324 5.433 -37.966 1.00 97.56 79 GLY A O 1
ATOM 660 N N . ALA A 1 80 ? 20.556 5.557 -37.983 1.00 98.00 80 ALA A N 1
ATOM 661 C CA . ALA A 1 80 ? 20.725 4.927 -36.676 1.00 98.00 80 ALA A CA 1
ATOM 662 C C . ALA A 1 80 ? 20.171 5.817 -35.551 1.00 98.00 80 ALA A C 1
ATOM 664 O O . ALA A 1 80 ? 19.456 5.322 -34.682 1.00 98.00 80 ALA A O 1
ATOM 665 N N . ASN A 1 81 ? 20.431 7.129 -35.593 1.00 98.12 81 ASN A N 1
ATOM 666 C CA . ASN A 1 81 ? 19.869 8.088 -34.638 1.00 98.12 81 ASN A CA 1
ATOM 667 C C . ASN A 1 81 ? 18.338 8.139 -34.679 1.00 98.12 81 ASN A C 1
ATOM 669 O O . ASN A 1 81 ? 17.701 8.158 -33.625 1.00 98.12 81 ASN A O 1
ATOM 673 N N . GLU A 1 82 ? 17.742 8.102 -35.872 1.00 98.25 82 GLU A N 1
ATOM 674 C CA . GLU A 1 82 ? 16.288 8.007 -36.030 1.00 98.25 82 GLU A CA 1
ATOM 675 C C . GLU A 1 82 ? 15.743 6.740 -35.353 1.00 98.25 82 GLU A C 1
ATOM 677 O O . GLU A 1 82 ? 14.829 6.811 -34.533 1.00 98.25 82 GLU A O 1
ATOM 682 N N . LYS A 1 83 ? 16.374 5.580 -35.584 1.00 98.31 83 LYS A N 1
ATOM 683 C CA . LYS A 1 83 ? 15.951 4.323 -34.948 1.00 98.31 83 LYS A CA 1
ATOM 684 C C . LYS A 1 83 ? 16.155 4.311 -33.435 1.00 98.31 83 LYS A C 1
ATOM 686 O O . LYS A 1 83 ? 15.315 3.775 -32.715 1.00 98.31 83 LYS A O 1
ATOM 691 N N . ILE A 1 84 ? 17.221 4.929 -32.928 1.00 98.31 84 ILE A N 1
ATOM 692 C CA . ILE A 1 84 ? 17.417 5.136 -31.485 1.00 98.31 84 ILE A CA 1
ATOM 693 C C . ILE A 1 84 ? 16.253 5.949 -30.907 1.00 98.31 84 ILE A C 1
ATOM 695 O O . ILE A 1 84 ? 15.722 5.587 -29.853 1.00 98.31 84 ILE A O 1
ATOM 699 N N . ALA A 1 85 ? 15.848 7.030 -31.581 1.00 98.25 85 ALA A N 1
ATOM 700 C CA . ALA A 1 85 ? 14.729 7.861 -31.153 1.00 98.25 85 ALA A CA 1
ATOM 701 C C . ALA A 1 85 ? 13.405 7.080 -31.169 1.00 98.25 85 ALA A C 1
ATOM 703 O O . ALA A 1 85 ? 12.683 7.108 -30.173 1.00 98.25 85 ALA A O 1
ATOM 704 N N . ASP A 1 86 ? 13.131 6.311 -32.227 1.00 98.12 86 ASP A N 1
ATOM 705 C CA . ASP A 1 86 ? 11.950 5.442 -32.330 1.00 98.12 86 ASP A CA 1
ATOM 706 C C . ASP A 1 86 ? 11.857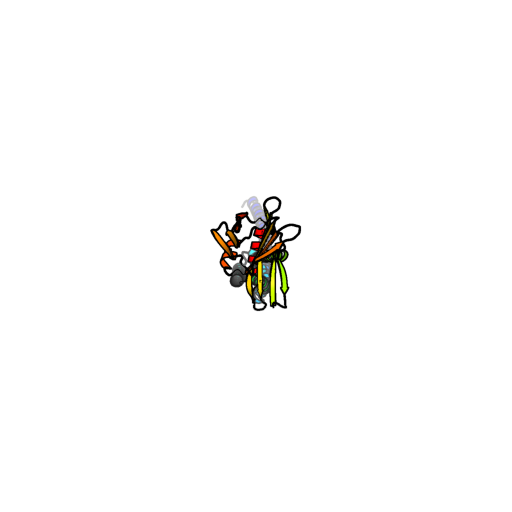 4.468 -31.146 1.00 98.12 86 ASP A C 1
ATOM 708 O O . ASP A 1 86 ? 10.826 4.380 -30.475 1.00 98.12 86 ASP A O 1
ATOM 712 N N . ILE A 1 87 ? 12.953 3.756 -30.855 1.00 98.31 87 ILE A N 1
ATOM 713 C CA . ILE A 1 87 ? 13.016 2.781 -29.758 1.00 98.31 87 ILE A CA 1
ATOM 714 C C . ILE A 1 87 ? 12.792 3.469 -28.404 1.00 98.31 87 ILE A C 1
ATOM 716 O O . ILE A 1 87 ? 12.052 2.960 -27.558 1.00 98.31 87 ILE A O 1
ATOM 720 N N . ARG A 1 88 ? 13.419 4.630 -28.184 1.00 98.06 88 ARG A N 1
ATOM 721 C CA . ARG A 1 88 ? 13.267 5.393 -26.936 1.00 98.06 88 ARG A CA 1
ATOM 722 C C . ARG A 1 88 ? 11.839 5.905 -26.756 1.00 98.06 88 ARG A C 1
ATOM 724 O O . ARG A 1 88 ? 11.300 5.791 -25.659 1.00 98.06 88 ARG A O 1
ATOM 731 N N . ASN A 1 89 ? 11.213 6.402 -27.819 1.00 98.06 89 ASN A N 1
ATOM 732 C CA . ASN A 1 89 ? 9.827 6.865 -27.794 1.00 98.06 89 ASN A CA 1
ATOM 733 C C . ASN A 1 89 ? 8.849 5.717 -27.513 1.00 98.06 89 ASN A C 1
ATOM 735 O O . ASN A 1 89 ? 7.917 5.884 -26.727 1.00 98.06 89 ASN A O 1
ATOM 739 N N . LEU A 1 90 ? 9.088 4.536 -28.093 1.00 97.69 90 LEU A N 1
ATOM 740 C CA . LEU A 1 90 ? 8.312 3.332 -27.801 1.00 97.69 90 LEU A CA 1
ATOM 741 C C . LEU A 1 90 ? 8.393 2.963 -26.311 1.00 97.69 90 LEU A C 1
ATOM 743 O O . LEU A 1 90 ? 7.362 2.788 -25.661 1.00 97.69 90 LEU A O 1
ATOM 747 N N . ALA A 1 91 ? 9.609 2.894 -25.760 1.00 98.06 91 ALA A N 1
ATOM 748 C CA . ALA A 1 91 ? 9.825 2.589 -24.346 1.00 98.06 91 ALA A CA 1
ATOM 749 C C . ALA A 1 91 ? 9.179 3.635 -23.422 1.00 98.06 91 ALA A C 1
ATOM 751 O O . ALA A 1 91 ? 8.573 3.278 -22.413 1.00 98.06 91 ALA A O 1
ATOM 752 N N . LEU A 1 92 ? 9.258 4.920 -23.782 1.00 98.19 92 LEU A N 1
ATOM 753 C CA . LEU A 1 92 ? 8.624 6.000 -23.029 1.00 98.19 92 LEU A CA 1
ATOM 754 C C . LEU A 1 92 ? 7.094 5.877 -23.031 1.00 98.19 92 LEU A C 1
ATOM 756 O O . LEU A 1 92 ? 6.468 6.045 -21.987 1.00 98.19 92 LEU A O 1
ATOM 760 N N . ASN A 1 93 ? 6.489 5.533 -24.170 1.00 98.19 93 ASN A N 1
ATOM 761 C CA . ASN A 1 93 ? 5.046 5.307 -24.268 1.00 98.19 93 ASN A CA 1
ATOM 762 C C . ASN A 1 93 ? 4.596 4.132 -23.386 1.00 98.19 93 ASN A C 1
ATOM 764 O O . ASN A 1 93 ? 3.605 4.246 -22.663 1.00 98.19 93 ASN A O 1
ATOM 768 N N . HIS A 1 94 ? 5.337 3.018 -23.409 1.00 98.12 94 HIS A N 1
ATOM 769 C CA . HIS A 1 94 ? 5.070 1.882 -22.523 1.00 98.12 94 HIS A CA 1
ATOM 770 C C . HIS A 1 94 ? 5.157 2.293 -21.056 1.00 98.12 94 HIS A C 1
ATOM 772 O O . HIS A 1 94 ? 4.217 2.056 -20.302 1.00 98.12 94 HIS A O 1
ATOM 778 N N . TYR A 1 95 ? 6.237 2.975 -20.671 1.00 98.44 95 TYR A N 1
ATOM 779 C CA . TYR A 1 95 ? 6.418 3.472 -19.311 1.00 98.44 95 TYR A CA 1
ATOM 780 C C . TYR A 1 95 ? 5.237 4.344 -18.857 1.00 98.44 95 TYR A C 1
ATOM 782 O O . TYR A 1 95 ? 4.661 4.093 -17.802 1.00 98.44 95 TYR A O 1
ATOM 790 N N . GLN A 1 96 ? 4.811 5.310 -19.676 1.00 98.25 96 GLN A N 1
ATOM 791 C CA . GLN A 1 96 ? 3.677 6.188 -19.361 1.00 98.25 96 GLN A CA 1
ATOM 792 C C . GLN A 1 96 ? 2.370 5.412 -19.147 1.00 98.25 96 GLN A C 1
ATOM 794 O O . GLN A 1 96 ? 1.643 5.684 -18.193 1.00 98.25 96 GLN A O 1
ATOM 799 N N . LYS A 1 97 ? 2.086 4.410 -19.988 1.00 98.25 97 LYS A N 1
ATOM 800 C CA . LYS A 1 97 ? 0.902 3.546 -19.835 1.00 98.25 97 LYS A CA 1
ATOM 801 C C . LYS A 1 97 ? 0.941 2.719 -18.553 1.00 98.25 97 LYS A C 1
ATOM 803 O O . LYS A 1 97 ? -0.094 2.551 -17.902 1.00 98.25 97 LYS A O 1
ATOM 808 N N . ILE A 1 98 ? 2.119 2.210 -18.188 1.00 98.38 98 ILE A N 1
ATOM 809 C CA . ILE A 1 98 ? 2.311 1.466 -16.940 1.00 98.38 98 ILE A CA 1
ATOM 810 C C . ILE A 1 98 ? 2.013 2.385 -15.759 1.00 98.38 98 ILE A C 1
ATOM 812 O O . ILE A 1 98 ? 1.168 2.040 -14.940 1.00 98.38 98 ILE A O 1
ATOM 816 N N . ILE A 1 99 ? 2.624 3.573 -15.711 1.00 98.25 99 ILE A N 1
ATOM 817 C CA . ILE A 1 99 ? 2.397 4.548 -14.633 1.00 98.25 99 ILE A CA 1
ATOM 818 C C . ILE A 1 99 ? 0.915 4.905 -14.508 1.00 98.25 99 ILE A C 1
ATOM 820 O O . ILE A 1 99 ? 0.358 4.797 -13.419 1.00 98.25 99 ILE A O 1
ATOM 824 N N . GLN A 1 100 ? 0.241 5.215 -15.617 1.00 98.12 100 GLN A N 1
ATOM 825 C CA . GLN A 1 100 ? -1.191 5.517 -15.604 1.00 98.12 100 GLN A CA 1
ATOM 826 C C . GLN A 1 100 ? -2.028 4.363 -15.020 1.00 98.12 100 GLN A C 1
ATOM 828 O O . GLN A 1 100 ? -2.975 4.583 -14.263 1.00 98.12 100 GLN A O 1
ATOM 833 N N . SER A 1 101 ? -1.674 3.118 -15.345 1.00 97.62 101 SER A N 1
ATOM 834 C CA . SER A 1 101 ? -2.369 1.929 -14.838 1.00 97.62 101 SER A CA 1
ATOM 835 C C . SER A 1 101 ? -2.086 1.680 -13.350 1.00 97.62 101 SER A C 1
ATOM 837 O O . SER A 1 101 ? -2.986 1.290 -12.601 1.00 97.62 101 SER A O 1
ATOM 839 N N . VAL A 1 102 ? -0.854 1.942 -12.903 1.00 97.75 102 VAL A N 1
ATOM 840 C CA . VAL A 1 102 ? -0.464 1.903 -11.485 1.00 97.75 102 VAL A CA 1
ATOM 841 C C . VAL A 1 102 ? -1.253 2.943 -10.688 1.00 97.75 102 VAL A C 1
ATOM 843 O O . VAL A 1 102 ? -1.856 2.603 -9.672 1.00 97.75 102 VAL A O 1
ATOM 846 N N . GLU A 1 103 ? -1.319 4.187 -11.161 1.00 95.94 103 GLU A N 1
ATOM 847 C CA . GLU A 1 103 ? -2.057 5.273 -10.502 1.00 95.94 103 GLU A CA 1
ATOM 848 C C . GLU A 1 103 ? -3.561 4.981 -10.407 1.00 95.94 103 GLU A C 1
ATOM 850 O O . GLU A 1 103 ? -4.184 5.249 -9.377 1.00 95.94 103 GLU A O 1
ATOM 855 N N . GLY A 1 104 ? -4.136 4.367 -11.447 1.00 96.31 104 GLY A N 1
ATOM 856 C CA . GLY A 1 104 ? -5.536 3.939 -11.465 1.00 96.31 104 GLY A CA 1
ATOM 857 C C . GLY A 1 104 ? -5.856 2.752 -10.545 1.00 96.31 104 GLY A C 1
ATOM 858 O O . GLY A 1 104 ? -7.024 2.518 -10.226 1.00 96.31 104 GLY A O 1
ATOM 859 N N . THR A 1 105 ? -4.846 2.007 -10.090 1.00 96.44 105 THR A N 1
ATOM 860 C CA . THR A 1 105 ? -5.028 0.859 -9.191 1.00 96.44 105 THR A CA 1
ATOM 861 C C . THR A 1 105 ? -5.116 1.338 -7.741 1.00 96.44 105 THR A C 1
ATOM 863 O O . THR A 1 105 ? -4.317 2.164 -7.303 1.00 96.44 105 THR A O 1
ATOM 866 N N . ARG A 1 106 ? -6.106 0.853 -6.978 1.00 92.62 106 ARG A N 1
ATOM 867 C CA . ARG A 1 106 ? -6.397 1.368 -5.625 1.00 92.62 106 ARG A CA 1
ATOM 868 C C . ARG A 1 106 ? -5.470 0.820 -4.545 1.00 92.62 106 ARG A C 1
ATOM 870 O O . ARG A 1 106 ? -5.054 1.583 -3.682 1.00 92.62 106 ARG A O 1
ATOM 877 N N . ASP A 1 107 ? -5.197 -0.479 -4.556 1.00 92.50 107 ASP A N 1
ATOM 878 C CA . ASP A 1 107 ? -4.419 -1.143 -3.514 1.00 92.50 107 ASP A CA 1
ATOM 879 C C . ASP A 1 107 ? -2.937 -1.277 -3.892 1.00 92.50 107 ASP A C 1
ATOM 881 O O . ASP A 1 107 ? -2.584 -1.495 -5.053 1.00 92.50 107 ASP A O 1
ATOM 885 N N . LEU A 1 108 ? -2.060 -1.158 -2.891 1.00 94.56 108 LEU A N 1
ATOM 886 C CA . LEU A 1 108 ? -0.605 -1.203 -3.077 1.00 94.56 108 LEU A CA 1
ATOM 887 C C . LEU A 1 108 ? -0.136 -2.535 -3.670 1.00 94.56 108 LEU A C 1
ATOM 889 O O . LEU A 1 108 ? 0.750 -2.558 -4.521 1.00 94.56 108 LEU A O 1
ATOM 893 N N . ARG A 1 109 ? -0.758 -3.647 -3.264 1.00 95.94 109 ARG A N 1
ATOM 894 C CA . ARG A 1 109 ? -0.401 -4.978 -3.760 1.00 95.94 109 ARG A CA 1
ATOM 895 C C . ARG A 1 109 ? -0.685 -5.114 -5.253 1.00 95.94 109 ARG A C 1
ATOM 897 O O . ARG A 1 109 ? 0.208 -5.497 -6.000 1.00 95.94 109 ARG A O 1
ATOM 904 N N . GLY A 1 110 ? -1.878 -4.723 -5.694 1.00 96.94 110 GLY A N 1
ATOM 905 C CA . GLY A 1 110 ? -2.248 -4.700 -7.104 1.00 96.94 110 GLY A CA 1
ATOM 906 C C . GLY A 1 110 ? -1.326 -3.809 -7.935 1.00 96.94 110 GLY A C 1
ATOM 907 O O . GLY A 1 110 ? -0.952 -4.187 -9.043 1.00 96.94 110 GLY A O 1
ATOM 908 N N . ARG A 1 111 ? -0.890 -2.663 -7.391 1.00 98.19 111 ARG A N 1
ATOM 909 C CA . ARG A 1 111 ? 0.114 -1.798 -8.038 1.00 98.19 111 ARG A CA 1
ATOM 910 C C . ARG A 1 111 ? 1.449 -2.515 -8.243 1.00 98.19 111 ARG A C 1
ATOM 912 O O . ARG A 1 111 ? 1.992 -2.471 -9.343 1.00 98.19 111 ARG A O 1
ATOM 919 N N . ILE A 1 112 ? 1.964 -3.176 -7.206 1.00 98.12 112 ILE A N 1
ATOM 920 C CA . ILE A 1 112 ? 3.228 -3.930 -7.260 1.00 98.12 112 ILE A CA 1
ATOM 921 C C . ILE A 1 112 ? 3.130 -5.070 -8.278 1.00 98.12 112 ILE A C 1
ATOM 923 O O . ILE A 1 112 ? 3.998 -5.188 -9.143 1.00 98.12 112 ILE A O 1
ATOM 927 N N . ASP A 1 113 ? 2.058 -5.863 -8.212 1.00 97.56 113 ASP A N 1
ATOM 928 C CA . ASP A 1 113 ? 1.829 -6.998 -9.110 1.00 97.56 113 ASP A CA 1
ATOM 929 C C . ASP A 1 113 ? 1.725 -6.541 -10.575 1.00 97.56 113 ASP A C 1
ATOM 931 O O . ASP A 1 113 ? 2.240 -7.203 -11.480 1.00 97.56 113 ASP A O 1
ATOM 935 N N . LEU A 1 114 ? 1.102 -5.381 -10.817 1.00 97.94 114 LEU A N 1
ATOM 936 C CA . LEU A 1 114 ? 1.034 -4.769 -12.141 1.00 97.94 114 LEU A CA 1
ATOM 937 C C . LEU A 1 114 ? 2.428 -4.386 -12.641 1.00 97.94 114 LEU A C 1
ATOM 939 O O . LEU A 1 114 ? 2.779 -4.769 -13.755 1.00 97.94 114 LEU A O 1
ATOM 943 N N . ILE A 1 115 ? 3.242 -3.696 -11.833 1.00 98.06 115 ILE A N 1
ATOM 944 C CA . ILE A 1 115 ? 4.617 -3.340 -12.222 1.00 98.06 115 ILE A CA 1
ATOM 945 C C . ILE A 1 115 ? 5.422 -4.604 -12.550 1.00 98.06 115 ILE A C 1
ATOM 947 O O . ILE A 1 115 ? 6.018 -4.686 -13.623 1.00 98.06 115 ILE A O 1
ATOM 951 N N . ASP A 1 116 ? 5.395 -5.614 -11.675 1.00 97.62 116 ASP A N 1
ATOM 952 C CA . ASP A 1 116 ? 6.146 -6.860 -11.867 1.00 97.62 116 ASP A CA 1
ATOM 953 C C . ASP A 1 116 ? 5.700 -7.628 -13.129 1.00 97.62 116 ASP A C 1
ATOM 955 O O . ASP A 1 116 ? 6.524 -8.276 -13.784 1.00 97.62 116 ASP A O 1
ATOM 959 N N . ARG A 1 117 ? 4.414 -7.551 -13.501 1.00 97.75 117 ARG A N 1
ATOM 960 C CA . ARG A 1 117 ? 3.886 -8.132 -14.744 1.00 97.75 117 ARG A CA 1
ATOM 961 C C . ARG A 1 117 ? 4.329 -7.344 -15.976 1.00 97.75 117 ARG A C 1
ATOM 963 O O . ARG A 1 117 ? 4.865 -7.935 -16.912 1.00 97.75 117 ARG A O 1
ATOM 970 N N . GLU A 1 118 ? 4.111 -6.032 -15.992 1.00 97.50 118 GLU A N 1
ATOM 971 C CA . GLU A 1 118 ? 4.368 -5.200 -17.174 1.00 97.50 118 GLU A CA 1
ATOM 972 C C . GLU A 1 118 ? 5.864 -5.063 -17.479 1.00 97.50 118 GLU A C 1
ATOM 974 O O . GLU A 1 118 ? 6.257 -5.083 -18.646 1.00 97.50 118 GLU A O 1
ATOM 979 N N . MET A 1 119 ? 6.718 -5.024 -16.451 1.00 96.00 119 MET A N 1
ATOM 980 C CA . MET A 1 119 ? 8.177 -5.036 -16.616 1.00 96.00 119 MET A CA 1
ATOM 981 C C . MET A 1 119 ? 8.699 -6.302 -17.307 1.00 96.00 119 MET A C 1
ATOM 983 O O . MET A 1 119 ? 9.749 -6.261 -17.942 1.00 96.00 119 MET A O 1
ATOM 987 N N . LYS A 1 120 ? 7.992 -7.433 -17.184 1.00 95.50 120 LYS A N 1
ATOM 988 C CA . LYS A 1 120 ? 8.335 -8.682 -17.884 1.00 95.50 120 LYS A CA 1
ATOM 989 C C . LYS A 1 120 ? 7.771 -8.727 -19.301 1.00 95.50 120 LYS A C 1
ATOM 991 O O . LYS A 1 120 ? 8.340 -9.394 -20.159 1.00 95.50 120 LYS A O 1
ATOM 996 N N . ALA A 1 121 ? 6.633 -8.075 -19.527 1.00 95.31 121 ALA A N 1
ATOM 997 C CA . ALA A 1 121 ? 5.878 -8.175 -20.771 1.00 95.31 121 ALA A CA 1
ATOM 998 C C . ALA A 1 121 ? 6.266 -7.118 -21.814 1.00 95.31 121 ALA A C 1
ATOM 1000 O O . ALA A 1 121 ? 6.061 -7.331 -23.009 1.00 95.31 121 ALA A O 1
ATOM 1001 N N . THR A 1 122 ? 6.807 -5.976 -21.384 1.00 95.50 122 THR A N 1
ATOM 1002 C CA . THR A 1 122 ? 7.048 -4.821 -22.254 1.00 95.50 122 THR A CA 1
ATOM 1003 C C . THR A 1 122 ? 8.521 -4.452 -22.324 1.00 95.50 122 THR A C 1
ATOM 1005 O O . THR A 1 122 ? 9.275 -4.592 -21.364 1.00 95.50 122 THR A O 1
ATOM 1008 N N . PHE A 1 123 ? 8.945 -3.957 -23.488 1.00 96.25 123 PHE A N 1
ATOM 1009 C CA . PHE A 1 123 ? 10.279 -3.389 -23.622 1.00 96.25 123 PHE A CA 1
ATOM 1010 C C . PHE A 1 123 ? 10.352 -2.015 -22.949 1.00 96.25 123 PHE A C 1
ATOM 1012 O O . PHE A 1 123 ? 9.527 -1.138 -23.228 1.00 96.25 123 PHE A O 1
ATOM 1019 N N . LEU A 1 124 ? 11.394 -1.835 -22.139 1.00 97.25 124 LEU A N 1
ATOM 1020 C CA . LEU A 1 124 ? 11.787 -0.591 -21.493 1.00 97.25 124 LEU A CA 1
ATOM 1021 C C . LEU A 1 124 ? 13.295 -0.394 -21.668 1.00 97.25 124 LEU A C 1
ATOM 1023 O O . LEU A 1 124 ? 14.064 -1.355 -21.697 1.00 97.25 124 LEU A O 1
ATOM 1027 N N . THR A 1 125 ? 13.733 0.860 -21.747 1.00 97.25 125 THR A N 1
ATOM 1028 C CA . THR A 1 125 ? 15.158 1.171 -21.597 1.00 97.25 125 THR A CA 1
ATOM 1029 C C . THR A 1 125 ? 15.578 0.969 -20.143 1.00 97.25 125 THR A C 1
ATOM 1031 O O . THR A 1 125 ? 14.751 1.056 -19.235 1.00 97.25 125 THR A O 1
ATOM 1034 N N . LYS A 1 126 ? 16.878 0.745 -19.912 1.00 95.44 126 LYS A N 1
ATOM 1035 C CA . LYS A 1 126 ? 17.433 0.528 -18.567 1.00 95.44 126 LYS A CA 1
ATOM 1036 C C . LYS A 1 126 ? 17.005 1.612 -17.567 1.00 95.44 126 LYS A C 1
ATOM 1038 O O . LYS A 1 126 ? 16.475 1.282 -16.518 1.00 95.44 126 LYS A O 1
ATOM 1043 N N . ASP A 1 127 ? 17.135 2.886 -17.939 1.00 96.69 127 ASP A N 1
ATOM 1044 C CA . ASP A 1 127 ? 16.739 4.024 -17.090 1.00 96.69 127 ASP A CA 1
ATOM 1045 C C . ASP A 1 127 ? 15.250 3.997 -16.693 1.00 96.69 127 ASP A C 1
ATOM 1047 O O . ASP A 1 127 ? 14.900 4.247 -15.541 1.00 96.69 127 ASP A O 1
ATOM 1051 N N . LEU A 1 128 ? 14.354 3.657 -17.626 1.00 97.88 128 LEU A N 1
ATOM 1052 C CA . LEU A 1 128 ? 12.917 3.585 -17.344 1.00 97.88 128 LEU A CA 1
ATOM 1053 C C . LEU A 1 128 ? 12.557 2.352 -16.507 1.00 97.88 128 LEU A C 1
ATOM 1055 O O . LEU A 1 128 ? 11.690 2.436 -15.637 1.00 97.88 128 LEU A O 1
ATOM 1059 N N . ALA A 1 129 ? 13.230 1.224 -16.743 1.00 97.62 129 ALA A N 1
ATOM 1060 C CA . ALA A 1 129 ? 13.084 0.030 -15.919 1.00 97.62 129 ALA A CA 1
ATOM 1061 C C . ALA A 1 129 ? 13.548 0.294 -14.476 1.00 97.62 129 ALA A C 1
ATOM 1063 O O . ALA A 1 129 ? 12.827 -0.044 -13.539 1.00 97.62 129 ALA A O 1
ATOM 1064 N N . ASP A 1 130 ? 14.683 0.973 -14.293 1.00 97.94 130 ASP A N 1
ATOM 1065 C CA . ASP A 1 130 ? 15.207 1.346 -12.976 1.00 97.94 130 ASP A CA 1
ATOM 1066 C C . ASP A 1 130 ? 14.238 2.283 -12.230 1.00 97.94 130 ASP A C 1
ATOM 1068 O O . ASP A 1 130 ? 13.973 2.083 -11.045 1.00 97.94 130 ASP A O 1
ATOM 1072 N N . LYS A 1 131 ? 13.612 3.242 -12.927 1.00 98.06 131 LYS A N 1
ATOM 1073 C CA . LYS A 1 131 ? 12.554 4.100 -12.356 1.00 98.06 131 LYS A CA 1
ATOM 1074 C C . LYS A 1 131 ? 11.309 3.326 -11.910 1.00 98.06 131 LYS A C 1
ATOM 1076 O O . LYS A 1 131 ? 10.677 3.702 -10.926 1.00 98.06 131 LYS A O 1
ATOM 1081 N N . LEU A 1 132 ? 10.922 2.264 -12.620 1.00 97.94 132 LEU A N 1
ATOM 1082 C CA . LEU A 1 132 ? 9.821 1.403 -12.171 1.00 97.94 132 LEU A CA 1
ATOM 1083 C C . LEU A 1 132 ? 10.223 0.542 -10.974 1.00 97.94 132 LEU A C 1
ATOM 1085 O O . LEU A 1 132 ? 9.402 0.329 -10.085 1.00 97.94 132 LEU A O 1
ATOM 1089 N N . LEU A 1 133 ? 11.473 0.077 -10.921 1.00 97.69 133 LEU A N 1
ATOM 1090 C CA . LEU A 1 133 ? 11.987 -0.684 -9.782 1.00 97.69 133 LEU A CA 1
ATOM 1091 C C . LEU A 1 133 ? 11.999 0.152 -8.503 1.00 97.69 133 LEU A C 1
ATOM 1093 O O . LEU A 1 133 ? 11.567 -0.343 -7.463 1.00 97.69 133 LEU A O 1
ATOM 1097 N N . THR A 1 134 ? 12.442 1.409 -8.572 1.00 98.19 134 THR A N 1
ATOM 1098 C CA . THR A 1 134 ? 12.433 2.309 -7.410 1.00 98.19 134 THR A CA 1
ATOM 1099 C C . THR A 1 134 ? 11.013 2.609 -6.940 1.00 98.19 134 THR A C 1
ATOM 1101 O O . THR A 1 134 ? 10.741 2.527 -5.743 1.00 98.19 134 THR A O 1
ATOM 1104 N N . LEU A 1 135 ? 10.083 2.868 -7.866 1.00 97.94 135 LEU A N 1
ATOM 1105 C CA . LEU A 1 135 ? 8.666 3.032 -7.535 1.00 97.94 135 LEU A CA 1
ATOM 1106 C C . LEU A 1 135 ? 8.094 1.773 -6.868 1.00 97.94 135 LEU A C 1
ATOM 1108 O O . LEU A 1 135 ? 7.434 1.866 -5.835 1.00 97.94 135 LEU A O 1
ATOM 1112 N N . ARG A 1 136 ? 8.363 0.590 -7.430 1.00 98.12 136 ARG A N 1
ATOM 1113 C CA . ARG A 1 136 ? 7.916 -0.688 -6.862 1.00 98.12 136 ARG A CA 1
ATOM 1114 C C . ARG A 1 136 ? 8.438 -0.885 -5.443 1.00 98.12 136 ARG A C 1
ATOM 1116 O O . ARG A 1 136 ? 7.693 -1.360 -4.593 1.00 98.12 136 ARG A O 1
ATOM 1123 N N . GLU A 1 137 ? 9.699 -0.550 -5.191 1.00 98.00 137 GLU A N 1
ATOM 1124 C CA . GLU A 1 137 ? 10.303 -0.716 -3.870 1.00 98.00 137 GLU A CA 1
ATOM 1125 C C . GLU A 1 137 ? 9.695 0.238 -2.838 1.00 98.00 137 GLU A C 1
ATOM 1127 O O . GLU A 1 137 ? 9.361 -0.196 -1.740 1.00 98.00 137 GLU A O 1
ATOM 1132 N N . SER A 1 138 ? 9.432 1.493 -3.218 1.00 97.50 138 SER A N 1
ATOM 1133 C CA . SER A 1 138 ? 8.679 2.431 -2.375 1.00 97.50 138 SER A CA 1
ATOM 1134 C C . SER A 1 138 ? 7.304 1.869 -2.005 1.00 97.50 138 SER A C 1
ATOM 1136 O O . SER A 1 138 ? 6.944 1.833 -0.834 1.00 97.50 138 SER A O 1
ATOM 1138 N N . LEU A 1 139 ? 6.557 1.351 -2.987 1.00 97.62 139 LEU A N 1
ATOM 1139 C CA . LEU A 1 139 ? 5.238 0.757 -2.744 1.00 97.62 139 LEU A CA 1
ATOM 1140 C C . LEU A 1 139 ? 5.310 -0.482 -1.837 1.00 97.62 139 LEU A C 1
ATOM 1142 O O . LEU A 1 139 ? 4.382 -0.735 -1.070 1.00 97.62 139 LEU A O 1
ATOM 1146 N N . ARG A 1 140 ? 6.391 -1.271 -1.923 1.00 96.50 140 ARG A N 1
ATOM 1147 C CA . ARG A 1 140 ? 6.619 -2.423 -1.038 1.00 96.50 140 ARG A CA 1
ATOM 1148 C C . ARG A 1 140 ? 6.874 -1.988 0.398 1.00 96.50 140 ARG A C 1
ATOM 1150 O O . ARG A 1 140 ? 6.286 -2.585 1.293 1.00 96.50 140 ARG A O 1
ATOM 1157 N N . GLN A 1 141 ? 7.688 -0.956 0.605 1.00 95.62 141 GLN A N 1
ATOM 1158 C CA . GLN A 1 141 ? 7.935 -0.393 1.934 1.00 95.62 141 GLN A CA 1
ATOM 1159 C C . GLN A 1 141 ? 6.648 0.158 2.554 1.00 95.62 141 GLN A C 1
ATOM 1161 O O . GLN A 1 141 ? 6.353 -0.140 3.711 1.00 95.62 141 GLN A O 1
ATOM 1166 N N . ASP A 1 142 ? 5.840 0.877 1.771 1.00 93.38 142 ASP A N 1
ATOM 1167 C CA . ASP A 1 142 ? 4.538 1.378 2.221 1.00 93.38 142 ASP A CA 1
ATOM 1168 C C . ASP A 1 142 ? 3.609 0.221 2.626 1.00 93.38 142 ASP A C 1
ATOM 1170 O O . ASP A 1 142 ? 3.016 0.234 3.708 1.00 93.38 142 ASP A O 1
ATOM 1174 N N . LEU A 1 143 ? 3.527 -0.825 1.794 1.00 94.62 143 LEU A N 1
ATOM 1175 C CA . LEU A 1 143 ? 2.712 -2.009 2.073 1.00 94.62 143 LEU A CA 1
ATOM 1176 C C . LEU A 1 143 ? 3.195 -2.754 3.325 1.00 94.62 143 LEU A C 1
ATOM 1178 O O . LEU A 1 143 ? 2.381 -3.208 4.128 1.00 94.62 143 LEU A O 1
ATOM 1182 N N . GLU A 1 144 ? 4.506 -2.897 3.505 1.00 92.75 144 GLU A N 1
ATOM 1183 C CA . GLU A 1 144 ? 5.085 -3.525 4.690 1.00 92.75 144 GLU A CA 1
ATOM 1184 C C . GLU A 1 144 ? 4.781 -2.715 5.957 1.00 92.75 144 GLU A C 1
ATOM 1186 O O . GLU A 1 144 ? 4.372 -3.294 6.964 1.00 92.75 144 GLU A O 1
ATOM 1191 N N . GLY A 1 145 ? 4.866 -1.383 5.887 1.00 89.81 145 GLY A N 1
ATOM 1192 C CA . GLY A 1 145 ? 4.473 -0.488 6.975 1.00 89.81 145 GLY A CA 1
ATOM 1193 C C . GLY A 1 145 ? 2.991 -0.606 7.348 1.00 89.81 145 GLY A C 1
ATOM 1194 O O . GLY A 1 145 ? 2.650 -0.677 8.537 1.00 89.81 145 GLY A O 1
ATOM 1195 N N . GLU A 1 146 ? 2.096 -0.694 6.356 1.00 89.25 146 GLU A N 1
ATOM 1196 C CA . GLU A 1 146 ? 0.666 -0.940 6.587 1.00 89.25 146 GLU A CA 1
ATOM 1197 C C . GLU A 1 146 ? 0.423 -2.302 7.254 1.00 89.25 146 GLU A C 1
ATOM 1199 O O . GLU A 1 146 ? -0.353 -2.403 8.211 1.00 89.25 146 GLU A O 1
ATOM 1204 N N . LEU A 1 147 ? 1.096 -3.354 6.783 1.00 88.31 147 LEU A N 1
ATOM 1205 C CA . LEU A 1 147 ? 0.961 -4.705 7.327 1.00 88.31 147 LEU A CA 1
ATOM 1206 C C . LEU A 1 147 ? 1.514 -4.818 8.748 1.00 88.31 147 LEU A C 1
ATOM 1208 O O . LEU A 1 147 ? 0.884 -5.463 9.590 1.00 88.31 147 LEU A O 1
ATOM 1212 N N . GLU A 1 148 ? 2.653 -4.194 9.043 1.00 87.75 148 GLU A N 1
ATOM 1213 C CA . GLU A 1 148 ? 3.224 -4.219 10.389 1.00 87.75 148 GLU A CA 1
ATOM 1214 C C . GLU A 1 148 ? 2.345 -3.442 11.370 1.00 87.75 148 GLU A C 1
ATOM 1216 O O . GLU A 1 148 ? 2.033 -3.959 12.442 1.00 87.75 148 GLU A O 1
ATOM 1221 N N . SER A 1 149 ? 1.804 -2.290 10.961 1.00 82.50 149 SER A N 1
ATOM 1222 C CA . SER A 1 149 ? 0.814 -1.549 11.756 1.00 82.50 149 SER A CA 1
ATOM 1223 C C . SER A 1 149 ? -0.424 -2.404 12.064 1.00 82.50 149 SER A C 1
ATOM 1225 O O . SER A 1 149 ? -0.932 -2.415 13.188 1.00 82.50 149 SER A O 1
ATOM 1227 N N . GLN A 1 150 ? -0.918 -3.173 11.086 1.00 83.88 150 GLN A N 1
ATOM 1228 C CA . GLN A 1 150 ? -2.042 -4.094 11.294 1.00 83.88 150 GLN A CA 1
ATOM 1229 C C . GLN A 1 150 ? -1.693 -5.261 12.224 1.00 83.88 150 GLN A C 1
ATOM 1231 O O . GLN A 1 150 ? -2.540 -5.691 13.021 1.00 83.88 150 GLN A O 1
ATOM 1236 N N . ARG A 1 151 ? -0.469 -5.792 12.130 1.00 85.62 151 ARG A N 1
ATOM 1237 C CA . ARG A 1 151 ? 0.029 -6.847 13.019 1.00 85.62 151 ARG A CA 1
ATOM 1238 C C . ARG A 1 151 ? 0.160 -6.339 14.441 1.00 85.62 151 ARG A C 1
ATOM 1240 O O . ARG A 1 151 ? -0.318 -7.020 15.339 1.00 85.62 151 ARG A O 1
ATOM 1247 N N . GLU A 1 152 ? 0.736 -5.161 14.644 1.00 83.25 152 GLU A N 1
ATOM 1248 C CA . GLU A 1 152 ? 0.889 -4.549 15.963 1.00 83.25 152 GLU A CA 1
ATOM 1249 C C . GLU A 1 152 ? -0.470 -4.352 16.640 1.00 83.25 152 GLU A C 1
ATOM 1251 O O . GLU A 1 152 ? -0.677 -4.842 17.750 1.00 83.25 152 GLU A O 1
ATOM 1256 N N . ILE A 1 153 ? -1.442 -3.766 15.926 1.00 81.75 153 ILE A N 1
ATOM 1257 C CA . ILE A 1 153 ? -2.824 -3.649 16.417 1.00 81.75 153 ILE A CA 1
ATOM 1258 C C . ILE A 1 153 ? -3.380 -5.031 16.781 1.00 81.75 153 ILE A C 1
ATOM 1260 O O . ILE A 1 153 ? -4.039 -5.188 17.802 1.00 81.75 153 ILE A O 1
ATOM 1264 N N . SER A 1 154 ? -3.121 -6.053 15.965 1.00 84.44 154 SER A N 1
ATOM 1265 C CA . SER A 1 154 ? -3.653 -7.398 16.207 1.00 84.44 154 SER A CA 1
ATOM 1266 C C . SER A 1 154 ? -2.950 -8.141 17.351 1.00 84.44 154 SER A C 1
ATOM 1268 O O . SER A 1 154 ? -3.572 -9.017 17.940 1.00 84.44 154 SER A O 1
ATOM 1270 N N . ARG A 1 155 ? -1.701 -7.796 17.708 1.00 88.75 155 ARG A N 1
ATOM 1271 C CA . ARG A 1 155 ? -0.991 -8.386 18.863 1.00 88.75 155 ARG A CA 1
ATOM 1272 C C . ARG A 1 155 ? -1.637 -7.994 20.191 1.00 88.75 155 ARG A C 1
ATOM 1274 O O . ARG A 1 155 ? -1.644 -8.797 21.118 1.00 88.75 155 ARG A O 1
ATOM 1281 N N . ASN A 1 156 ? -2.198 -6.787 20.268 1.00 91.38 156 ASN A N 1
ATOM 1282 C CA . ASN A 1 156 ? -2.784 -6.240 21.495 1.00 91.38 156 ASN A CA 1
ATOM 1283 C C . ASN A 1 156 ? -4.313 -6.359 21.555 1.00 91.38 156 ASN A C 1
ATOM 1285 O O . ASN A 1 156 ? -4.949 -5.739 22.411 1.00 91.38 156 ASN A O 1
ATOM 1289 N N . ILE A 1 157 ? -4.908 -7.135 20.643 1.00 95.06 157 ILE A N 1
ATOM 1290 C CA . ILE A 1 157 ? -6.349 -7.371 20.585 1.00 95.06 157 ILE A CA 1
ATOM 1291 C C . ILE A 1 157 ? -6.626 -8.866 20.730 1.00 95.06 157 ILE A C 1
ATOM 1293 O O . ILE A 1 157 ? -6.322 -9.662 19.843 1.00 95.06 157 ILE A O 1
ATOM 12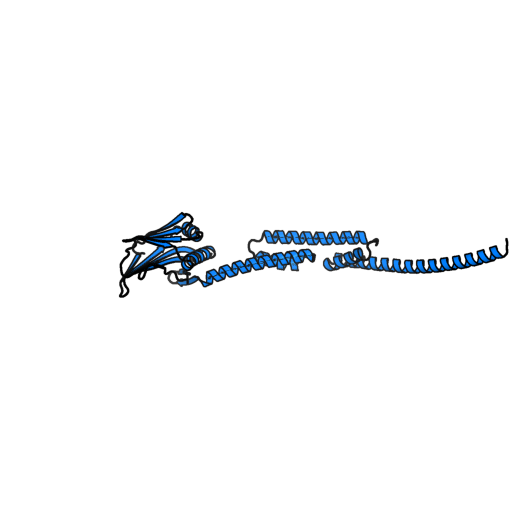97 N N . LEU A 1 158 ? -7.261 -9.233 21.839 1.00 95.00 158 LEU A N 1
ATOM 1298 C CA . LEU A 1 158 ? -7.845 -10.549 22.042 1.00 95.00 158 LEU A CA 1
ATOM 1299 C C . LEU A 1 158 ? -9.160 -10.639 21.262 1.00 95.00 158 LEU A C 1
ATOM 1301 O O . LEU A 1 158 ? -9.999 -9.738 21.342 1.00 95.00 158 LEU A O 1
ATOM 1305 N N . ILE A 1 159 ? -9.329 -11.733 20.521 1.00 95.00 159 ILE A N 1
ATOM 1306 C CA . ILE A 1 159 ? -10.560 -12.047 19.796 1.00 95.00 159 ILE A CA 1
ATOM 1307 C C . ILE A 1 159 ? -11.197 -13.259 20.468 1.00 95.00 159 ILE A C 1
ATOM 1309 O O . ILE A 1 159 ? -10.645 -14.356 20.416 1.00 95.00 159 ILE A O 1
ATOM 1313 N N . GLU A 1 160 ? -12.357 -13.058 21.079 1.00 95.56 160 GLU A N 1
ATOM 1314 C CA . GLU A 1 160 ? -13.148 -14.117 21.705 1.00 95.56 160 GLU A CA 1
ATOM 1315 C C . GLU A 1 160 ? -14.322 -14.452 20.784 1.00 95.56 160 GLU A C 1
ATOM 1317 O O . GLU A 1 160 ? -15.141 -13.585 20.479 1.00 95.56 160 GLU A O 1
ATOM 1322 N N . ASP A 1 161 ? -14.392 -15.694 20.309 1.00 94.88 161 ASP A N 1
ATOM 1323 C CA . ASP A 1 161 ? -15.517 -16.181 19.512 1.00 94.88 161 ASP A CA 1
ATOM 1324 C C . ASP A 1 161 ? -16.535 -16.854 20.437 1.00 94.88 161 ASP A C 1
ATOM 1326 O O . ASP A 1 161 ? -16.187 -17.767 21.185 1.00 94.88 161 ASP A O 1
ATOM 1330 N N . ASP A 1 162 ? -17.785 -16.401 20.396 1.00 91.69 162 ASP A N 1
ATOM 1331 C CA . ASP A 1 162 ? -18.888 -16.988 21.156 1.00 91.69 162 ASP A CA 1
ATOM 1332 C C . ASP A 1 162 ? -19.964 -17.449 20.157 1.00 91.69 162 ASP A C 1
ATOM 1334 O O . ASP A 1 162 ? -20.833 -16.663 19.751 1.00 91.69 162 ASP A O 1
ATOM 1338 N N . PRO A 1 163 ? -19.901 -18.730 19.734 1.00 92.19 163 PRO A N 1
ATOM 1339 C CA . PRO A 1 163 ? -20.838 -19.305 18.773 1.00 92.19 163 PRO A CA 1
ATOM 1340 C C . PRO A 1 163 ? -22.282 -19.317 19.272 1.00 92.19 163 PRO A C 1
ATOM 1342 O O . PRO A 1 163 ? -23.208 -19.189 18.472 1.00 92.19 163 PRO A O 1
ATOM 1345 N N . ILE A 1 164 ? -22.486 -19.420 20.591 1.00 93.38 164 ILE A N 1
ATOM 1346 C CA . ILE A 1 164 ? -23.817 -19.470 21.209 1.00 93.38 164 ILE A CA 1
ATOM 1347 C C . ILE A 1 164 ? -24.528 -18.132 21.002 1.00 93.38 164 ILE A C 1
ATOM 1349 O O . ILE A 1 164 ? -25.703 -18.098 20.640 1.00 93.38 164 ILE A O 1
ATOM 1353 N N . LYS A 1 165 ? -23.805 -17.023 21.178 1.00 91.69 165 LYS A N 1
ATOM 1354 C CA . LYS A 1 165 ? -24.318 -15.672 20.902 1.00 91.69 165 LYS A CA 1
ATOM 1355 C C . LYS A 1 165 ? -24.111 -15.221 19.453 1.00 91.69 165 LYS A C 1
ATOM 1357 O O . LYS A 1 165 ? -24.586 -14.148 19.081 1.00 91.69 165 LYS A O 1
ATOM 1362 N N . SER A 1 166 ? -23.441 -16.037 18.635 1.00 93.88 166 SER A N 1
ATOM 1363 C CA . SER A 1 166 ? -23.145 -15.775 17.220 1.00 93.88 166 SER A CA 1
ATOM 1364 C C . SER A 1 166 ? -22.433 -14.436 16.997 1.00 93.88 166 SER A C 1
ATOM 1366 O O . SER A 1 166 ? -22.811 -13.628 16.137 1.00 93.88 166 SER A O 1
ATOM 1368 N N . TRP A 1 167 ? -21.412 -14.171 17.810 1.00 96.50 167 TRP A N 1
ATOM 1369 C CA . TRP A 1 167 ? -20.638 -12.937 17.742 1.00 96.50 167 TRP A CA 1
ATOM 1370 C C . TRP A 1 167 ? -19.162 -13.149 18.107 1.00 96.50 167 TRP A C 1
ATOM 1372 O O . TRP A 1 167 ? -18.784 -14.145 18.717 1.00 96.50 167 TRP A O 1
ATOM 1382 N N . LYS A 1 168 ? -18.323 -12.190 17.726 1.00 96.75 168 LYS A N 1
ATOM 1383 C CA . LYS A 1 168 ? -16.912 -12.100 18.100 1.00 96.75 168 LYS A CA 1
ATOM 1384 C C . LYS A 1 168 ? -16.691 -10.831 18.900 1.00 96.75 168 LYS A C 1
ATOM 1386 O O . LYS A 1 168 ? -17.185 -9.772 18.510 1.00 96.75 168 LYS A O 1
ATOM 1391 N N . VAL A 1 169 ? -15.946 -10.927 19.990 1.00 97.25 169 VAL A N 1
ATOM 1392 C CA . VAL A 1 169 ? -15.618 -9.808 20.875 1.00 97.25 169 VAL A CA 1
ATOM 1393 C C . VAL A 1 169 ? -14.145 -9.453 20.695 1.00 97.25 169 VAL A C 1
ATOM 1395 O O . VAL A 1 169 ? -13.290 -10.332 20.726 1.00 97.25 169 VAL A O 1
ATOM 1398 N N . TYR A 1 170 ? -13.852 -8.170 20.496 1.00 97.25 170 TYR A N 1
ATOM 1399 C CA . TYR A 1 170 ? -12.508 -7.651 20.237 1.00 97.25 170 TYR A CA 1
ATOM 1400 C C . TYR A 1 170 ? -12.091 -6.728 21.375 1.00 97.25 170 TYR A C 1
ATOM 1402 O O . TYR A 1 170 ? -12.583 -5.601 21.462 1.00 97.25 170 TYR A O 1
ATOM 1410 N N . ARG A 1 171 ? -11.198 -7.207 22.244 1.00 96.56 171 ARG A N 1
ATOM 1411 C CA . ARG A 1 171 ? -10.816 -6.546 23.503 1.00 96.56 171 ARG A CA 1
ATOM 1412 C C . ARG A 1 171 ? -9.325 -6.277 23.548 1.00 96.56 171 ARG A C 1
ATOM 1414 O O . ARG A 1 171 ? -8.553 -7.026 22.960 1.00 96.56 171 ARG A O 1
ATOM 1421 N N . SER A 1 172 ? -8.907 -5.236 24.261 1.00 95.75 172 SER A N 1
ATOM 1422 C CA . SER A 1 172 ? -7.477 -4.993 24.456 1.00 95.75 172 SER A CA 1
ATOM 1423 C C . SER A 1 172 ? -6.876 -5.998 25.440 1.00 95.75 172 SER A C 1
ATOM 1425 O O . SER A 1 172 ? -7.506 -6.349 26.434 1.00 95.75 172 SER A O 1
ATOM 1427 N N . THR A 1 173 ? -5.640 -6.424 25.192 1.00 94.50 173 THR A N 1
ATOM 1428 C CA . THR A 1 173 ? -4.835 -7.202 26.151 1.00 94.50 173 THR A CA 1
ATOM 1429 C C . THR A 1 173 ? -3.982 -6.320 27.068 1.00 94.50 173 THR A C 1
ATOM 1431 O O . THR A 1 173 ? -3.289 -6.834 27.945 1.00 94.50 173 THR A O 1
ATOM 1434 N N . ARG A 1 174 ? -4.009 -4.992 26.881 1.00 93.81 174 ARG A N 1
ATOM 1435 C CA . ARG A 1 174 ? -3.237 -4.036 27.688 1.00 93.81 174 ARG A CA 1
ATOM 1436 C C . ARG A 1 174 ? -3.842 -3.864 29.084 1.00 93.81 174 ARG A C 1
ATOM 1438 O O . ARG A 1 174 ? -5.034 -4.072 29.297 1.00 93.81 174 ARG A O 1
ATOM 1445 N N . THR A 1 175 ? -3.030 -3.413 30.038 1.00 92.94 175 THR A N 1
ATOM 1446 C CA . THR A 1 175 ? -3.501 -3.082 31.388 1.00 92.94 175 THR A CA 1
ATOM 1447 C C . THR A 1 175 ? -4.273 -1.766 31.369 1.00 92.94 175 THR A C 1
ATOM 1449 O O . THR A 1 175 ? -3.733 -0.721 31.020 1.00 92.94 175 THR A O 1
ATOM 1452 N N . LEU A 1 176 ? -5.543 -1.808 31.781 1.00 95.62 176 LEU A N 1
ATOM 1453 C CA . LEU A 1 176 ? -6.437 -0.640 31.764 1.00 95.62 176 LEU A CA 1
ATOM 1454 C C . LEU A 1 176 ? -6.803 -0.132 33.162 1.00 95.62 176 LEU A C 1
ATOM 1456 O O . LEU A 1 176 ? -7.655 0.746 33.298 1.00 95.62 176 LEU A O 1
ATOM 1460 N N . THR A 1 177 ? -6.191 -0.688 34.207 1.00 94.31 177 THR A N 1
ATOM 1461 C CA . THR A 1 177 ? -6.428 -0.265 35.589 1.00 94.31 177 THR A CA 1
ATOM 1462 C C . THR A 1 177 ? -5.659 1.020 35.887 1.00 94.31 177 THR A C 1
ATOM 1464 O O . THR A 1 177 ? -4.444 1.069 35.723 1.00 94.31 177 THR A O 1
ATOM 1467 N N . GLN A 1 178 ? -6.364 2.035 36.376 1.00 93.62 178 GLN A N 1
ATOM 1468 C CA . GLN A 1 178 ? -5.821 3.294 36.864 1.00 93.62 178 GLN A CA 1
ATOM 1469 C C . GLN A 1 178 ? -5.975 3.361 38.390 1.00 93.62 178 GLN A C 1
ATOM 1471 O O . GLN A 1 178 ? -7.102 3.510 38.874 1.00 93.62 178 GLN A O 1
ATOM 1476 N N . PRO A 1 179 ? -4.885 3.260 39.164 1.00 93.50 179 PRO A N 1
ATOM 1477 C CA . PRO A 1 179 ? -4.930 3.564 40.587 1.00 93.50 179 PRO A CA 1
ATOM 1478 C C . PRO A 1 179 ? -5.086 5.078 40.804 1.00 93.50 179 PRO A C 1
ATOM 1480 O O . PRO A 1 179 ? -4.518 5.883 40.058 1.00 93.50 179 PRO A O 1
ATOM 1483 N N . ILE A 1 180 ? -5.865 5.462 41.816 1.00 89.44 180 ILE A N 1
ATOM 1484 C CA . ILE A 1 180 ? -6.015 6.846 42.285 1.00 89.44 180 ILE A CA 1
ATOM 1485 C C . ILE A 1 180 ? -5.956 6.846 43.812 1.00 89.44 180 ILE A C 1
ATOM 1487 O O . ILE A 1 180 ? -6.869 6.355 44.473 1.00 89.44 180 ILE A O 1
ATOM 1491 N N . GLY A 1 181 ? -4.897 7.427 44.373 1.00 87.62 181 GLY A N 1
ATOM 1492 C CA . GLY A 1 181 ? -4.579 7.242 45.791 1.00 87.62 181 GLY A CA 1
ATOM 1493 C C . GLY A 1 181 ? -4.107 5.812 46.072 1.00 87.62 181 GLY A C 1
ATOM 1494 O O . GLY A 1 181 ? -3.639 5.132 45.160 1.00 87.62 181 GLY A O 1
ATOM 1495 N N . GLU A 1 182 ? -4.223 5.370 47.324 1.00 86.56 182 GLU A N 1
ATOM 1496 C CA . GLU A 1 182 ? -3.698 4.066 47.758 1.00 86.56 182 GLU A CA 1
ATOM 1497 C C . GLU A 1 182 ? -4.656 2.906 47.428 1.00 86.56 182 GLU A C 1
ATOM 1499 O O . GLU A 1 182 ? -4.238 1.917 46.827 1.00 86.56 182 GLU A O 1
ATOM 1504 N N . ASP A 1 183 ? -5.958 3.071 47.692 1.00 91.38 183 ASP A N 1
ATOM 1505 C CA . ASP A 1 183 ? -6.893 1.931 47.706 1.00 91.38 183 ASP A CA 1
ATOM 1506 C C . ASP A 1 183 ? -7.938 1.932 46.582 1.00 91.38 183 ASP A C 1
ATOM 1508 O O . ASP A 1 183 ? -8.774 1.031 46.513 1.00 91.38 183 ASP A O 1
ATOM 1512 N N . ARG A 1 184 ? -7.943 2.939 45.697 1.00 93.75 184 ARG A N 1
ATOM 1513 C CA . ARG A 1 184 ? -8.977 3.068 44.654 1.00 93.75 184 ARG A CA 1
ATOM 1514 C C . ARG A 1 184 ? -8.421 2.713 43.290 1.00 93.75 184 ARG A C 1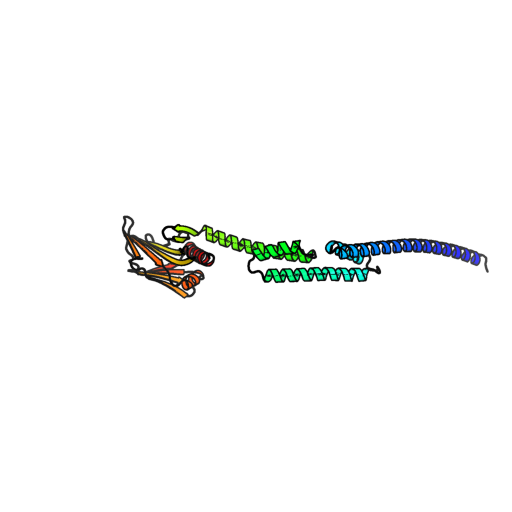
ATOM 1516 O O . ARG A 1 184 ? -7.423 3.274 42.838 1.00 93.75 184 ARG A O 1
ATOM 1523 N N . LYS A 1 185 ? -9.117 1.825 42.591 1.00 96.06 185 LYS A N 1
ATOM 1524 C CA . LYS A 1 185 ? -8.773 1.386 41.239 1.00 96.06 185 LYS A CA 1
ATOM 1525 C C . LYS A 1 185 ? -9.944 1.649 40.308 1.00 96.06 185 LYS A C 1
ATOM 1527 O O . LYS A 1 185 ? -11.058 1.191 40.547 1.00 96.06 185 LYS A O 1
ATOM 1532 N N . PHE A 1 186 ? -9.671 2.362 39.226 1.00 96.75 186 PHE A N 1
ATOM 1533 C CA . PHE A 1 186 ? -10.614 2.623 38.149 1.00 96.75 186 PHE A CA 1
ATOM 1534 C C . PHE A 1 186 ? -10.215 1.831 36.916 1.00 96.75 186 PHE A C 1
ATOM 1536 O O . PHE A 1 186 ? -9.045 1.558 36.676 1.00 96.75 186 PHE A O 1
ATOM 1543 N N . PHE A 1 187 ? -11.193 1.460 36.114 1.00 96.62 187 PHE A N 1
ATOM 1544 C CA . PHE A 1 187 ? -10.994 0.711 34.889 1.00 96.62 187 PHE A CA 1
ATOM 1545 C C . PHE A 1 187 ? -11.993 1.215 33.861 1.00 96.62 187 PHE A C 1
ATOM 1547 O O . PHE A 1 187 ? -13.180 1.357 34.163 1.00 96.62 187 PHE A O 1
ATOM 1554 N N . VAL A 1 188 ? -11.501 1.488 32.659 1.00 97.19 188 VAL A N 1
ATOM 1555 C CA . VAL A 1 188 ? -12.311 1.868 31.504 1.00 97.19 188 VAL A CA 1
ATOM 1556 C C . VAL A 1 188 ? -11.773 1.112 30.305 1.00 97.19 188 VAL A C 1
ATOM 1558 O O . VAL A 1 188 ? -10.625 1.299 29.910 1.00 97.19 188 VAL A O 1
ATOM 1561 N N . GLU A 1 189 ? -12.611 0.270 29.726 1.00 97.56 189 GLU A N 1
ATOM 1562 C CA . GLU A 1 189 ? -12.286 -0.533 28.559 1.00 97.56 189 GLU A CA 1
ATOM 1563 C C . GLU A 1 189 ? -13.282 -0.246 27.454 1.00 97.56 189 GLU A C 1
ATOM 1565 O O . GLU A 1 189 ? -14.470 -0.530 27.587 1.00 97.56 189 GLU A O 1
ATOM 1570 N N . LEU A 1 190 ? -12.775 0.283 26.345 1.00 98.25 190 LEU A N 1
ATOM 1571 C CA . LEU A 1 190 ? -13.485 0.244 25.081 1.00 98.25 190 LEU A CA 1
ATOM 1572 C C . LEU A 1 190 ? -13.211 -1.106 24.419 1.00 98.25 190 LEU A C 1
ATOM 1574 O O . LEU A 1 190 ? -12.062 -1.527 24.317 1.00 98.25 190 LEU A O 1
ATOM 1578 N N . TYR A 1 191 ? -14.256 -1.748 23.923 1.00 97.94 191 TYR A N 1
ATOM 1579 C CA . TYR A 1 191 ? -14.161 -2.930 23.081 1.00 97.94 191 TYR A CA 1
ATOM 1580 C C . TYR A 1 191 ? -15.298 -2.904 22.058 1.00 97.94 191 TYR A C 1
ATOM 1582 O O . TYR A 1 191 ? -16.177 -2.042 22.112 1.00 97.94 191 TYR A O 1
ATOM 1590 N N . PHE A 1 192 ? -15.291 -3.812 21.088 1.00 97.88 192 PHE A N 1
ATOM 1591 C CA . PHE A 1 192 ? -16.419 -3.924 20.166 1.00 97.88 192 PHE A CA 1
ATOM 1592 C C . PHE A 1 192 ? -16.799 -5.368 19.908 1.00 97.88 192 PHE A C 1
ATOM 1594 O O . PHE A 1 192 ? -16.021 -6.300 20.120 1.00 97.88 192 PHE A O 1
ATOM 1601 N N . ILE A 1 193 ? -18.027 -5.527 19.436 1.00 97.06 193 ILE A N 1
ATOM 1602 C CA . ILE A 1 193 ? -18.603 -6.809 19.072 1.00 97.06 193 ILE A CA 1
ATOM 1603 C C . ILE A 1 193 ? -18.886 -6.800 17.576 1.00 97.06 193 ILE A C 1
ATOM 1605 O O . ILE A 1 193 ? -19.407 -5.817 17.055 1.00 97.06 193 ILE A O 1
ATOM 1609 N N . GLN A 1 194 ? -18.579 -7.903 16.898 1.00 96.94 194 GLN A N 1
ATOM 1610 C CA . GLN A 1 194 ? -19.013 -8.188 15.534 1.00 96.94 194 GLN A CA 1
ATOM 1611 C C . GLN A 1 194 ? -19.936 -9.404 15.549 1.00 96.94 194 GLN A C 1
ATOM 1613 O O . GLN A 1 194 ? -19.513 -10.513 15.862 1.00 96.94 194 GLN A O 1
ATOM 1618 N N . ARG A 1 195 ? -21.206 -9.222 15.189 1.00 95.50 195 ARG A N 1
ATOM 1619 C CA . ARG A 1 195 ? -22.121 -10.350 14.968 1.00 95.50 195 ARG A CA 1
ATOM 1620 C C . ARG A 1 195 ? -21.707 -11.113 13.715 1.00 95.50 195 ARG A C 1
ATOM 1622 O O . ARG A 1 195 ? -21.163 -10.520 12.788 1.00 95.50 195 ARG A O 1
ATOM 1629 N N . TYR A 1 196 ? -22.062 -12.390 13.620 1.00 94.19 196 TYR A N 1
ATOM 1630 C CA . TYR A 1 196 ? -21.828 -13.180 12.400 1.00 94.19 196 TYR A CA 1
ATOM 1631 C C . TYR A 1 196 ? -22.565 -12.621 11.172 1.00 94.19 196 TYR A C 1
ATOM 1633 O O . TYR A 1 196 ? -22.171 -12.883 10.042 1.00 94.19 196 TYR A O 1
ATOM 1641 N N . THR A 1 197 ? -23.585 -11.781 11.383 1.00 93.31 197 THR A N 1
ATOM 1642 C CA . THR A 1 197 ? -24.239 -11.000 10.321 1.00 93.31 197 THR A CA 1
ATOM 1643 C C . THR A 1 197 ? -23.367 -9.876 9.748 1.00 93.31 197 THR A C 1
ATOM 1645 O O . THR A 1 197 ? -23.778 -9.217 8.800 1.00 93.31 197 THR A O 1
ATOM 1648 N N . GLY A 1 198 ? -22.210 -9.594 10.351 1.00 91.88 198 GLY A N 1
ATOM 1649 C CA . GLY A 1 198 ? -21.328 -8.475 10.018 1.00 91.88 198 GLY A CA 1
ATOM 1650 C C . GLY A 1 198 ? -21.637 -7.180 10.776 1.00 91.88 198 GLY A C 1
ATOM 1651 O O . GLY A 1 198 ? -20.806 -6.276 10.784 1.00 91.88 198 GLY A O 1
ATOM 1652 N N . LYS A 1 199 ? -22.786 -7.067 11.466 1.00 94.44 199 LYS A N 1
ATOM 1653 C CA . LYS A 1 199 ? -23.107 -5.864 12.258 1.00 94.44 199 LYS A CA 1
ATOM 1654 C C . LYS A 1 199 ? -22.118 -5.708 13.415 1.00 94.44 199 LYS A C 1
ATOM 1656 O O . LYS A 1 199 ? -21.941 -6.642 14.200 1.00 94.44 199 LYS A O 1
ATOM 1661 N N . LYS A 1 200 ? -21.558 -4.505 13.556 1.00 95.75 200 LYS A N 1
ATOM 1662 C CA . LYS A 1 200 ? -20.646 -4.132 14.640 1.00 95.75 200 LYS A CA 1
ATOM 1663 C C . LYS A 1 200 ? -21.240 -3.041 15.528 1.00 95.75 200 LYS A C 1
ATOM 1665 O O . LYS A 1 200 ? -22.118 -2.308 15.078 1.00 95.75 200 LYS A O 1
ATOM 1670 N N . PHE A 1 201 ? -20.784 -2.976 16.774 1.00 96.38 201 PHE A N 1
ATOM 1671 C CA . PHE A 1 201 ? -21.102 -1.901 17.718 1.00 96.38 201 PHE A CA 1
ATOM 1672 C C . PHE A 1 201 ? -20.068 -1.866 18.847 1.00 96.38 201 PHE A C 1
ATOM 1674 O O . PHE A 1 201 ? -19.490 -2.901 19.203 1.00 96.38 201 PHE A O 1
ATOM 1681 N N . TYR A 1 202 ? -19.830 -0.680 19.402 1.00 97.94 202 TYR A N 1
ATOM 1682 C CA . TYR A 1 202 ? -18.937 -0.513 20.543 1.00 97.94 202 TYR A CA 1
ATOM 1683 C C . TYR A 1 202 ? -19.630 -0.836 21.861 1.00 97.94 202 TYR A C 1
ATOM 1685 O O . TYR A 1 202 ? -20.827 -0.602 22.050 1.00 97.94 202 TYR A O 1
ATOM 1693 N N . LYS A 1 203 ? -18.828 -1.305 22.811 1.00 97.38 203 LYS A N 1
ATOM 1694 C CA . LYS A 1 203 ? -19.188 -1.382 24.217 1.00 97.38 203 LYS A CA 1
ATOM 1695 C C . LYS A 1 203 ? -18.104 -0.743 25.070 1.00 97.38 203 LYS A C 1
ATOM 1697 O O . LYS A 1 203 ? -16.919 -0.810 24.742 1.00 97.38 203 LYS A O 1
ATOM 1702 N N . VAL A 1 204 ? -18.514 -0.124 26.170 1.00 97.62 204 VAL A N 1
ATOM 1703 C CA . VAL A 1 204 ? -17.595 0.388 27.184 1.00 97.62 204 VAL A CA 1
ATOM 1704 C C . VAL A 1 204 ? -17.891 -0.294 28.505 1.00 97.62 204 VAL A C 1
ATOM 1706 O O . VAL A 1 204 ? -18.996 -0.186 29.040 1.00 97.62 204 VAL A O 1
ATOM 1709 N N . LYS A 1 205 ? -16.873 -0.973 29.033 1.00 97.25 205 LYS A N 1
ATOM 1710 C CA . LYS A 1 205 ? -16.893 -1.555 30.366 1.00 97.25 205 LYS A CA 1
ATOM 1711 C C . LYS A 1 205 ? -16.168 -0.635 31.333 1.00 97.25 205 LYS A C 1
ATOM 1713 O O . LYS A 1 205 ? -14.993 -0.323 31.146 1.00 97.25 205 LYS A O 1
ATOM 1718 N N . THR A 1 206 ? -16.855 -0.225 32.387 1.00 97.31 206 THR A N 1
ATOM 1719 C CA . THR A 1 206 ? -16.280 0.573 33.470 1.00 97.31 206 THR A CA 1
ATOM 1720 C C . THR A 1 206 ? -16.267 -0.240 34.746 1.00 97.31 206 THR A C 1
ATOM 1722 O O . THR A 1 206 ? -17.197 -1.002 35.001 1.00 97.31 206 THR A O 1
ATOM 1725 N N . ARG A 1 207 ? -15.228 -0.095 35.565 1.00 96.81 207 ARG A N 1
ATOM 1726 C CA . ARG A 1 207 ? -15.173 -0.718 36.888 1.00 96.81 207 ARG A CA 1
ATOM 1727 C C . ARG A 1 207 ? -14.473 0.193 37.888 1.00 96.81 207 ARG A C 1
ATOM 1729 O O . ARG A 1 207 ? -13.502 0.863 37.553 1.00 96.81 207 ARG A O 1
ATOM 1736 N N . TYR A 1 208 ? -14.981 0.186 39.106 1.00 96.19 208 TYR A N 1
ATOM 1737 C CA . TYR A 1 208 ? -14.419 0.822 40.284 1.00 96.19 208 TYR A CA 1
ATOM 1738 C C . TYR A 1 208 ? -14.231 -0.247 41.359 1.00 96.19 208 TYR A C 1
ATOM 1740 O O . TYR A 1 208 ? -15.095 -1.108 41.519 1.00 96.19 208 TYR A O 1
ATOM 1748 N N . GLN 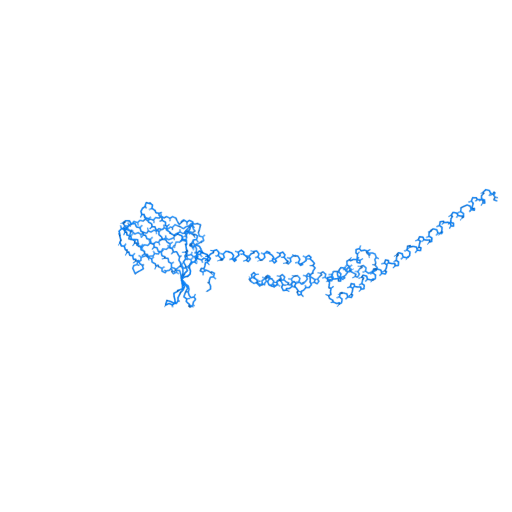A 1 209 ? -13.105 -0.201 42.061 1.00 96.25 209 GLN A N 1
ATOM 1749 C CA . GLN A 1 209 ? -12.818 -1.057 43.205 1.00 96.25 209 GLN A CA 1
ATOM 1750 C C . GLN A 1 209 ? -12.164 -0.224 44.307 1.00 96.25 209 GLN A C 1
ATOM 1752 O O . GLN A 1 209 ? -11.193 0.486 44.027 1.00 96.25 209 GLN A O 1
ATOM 1757 N N . ALA A 1 210 ? -12.706 -0.294 45.522 1.00 95.56 210 ALA A N 1
ATOM 1758 C CA . ALA A 1 210 ? -12.199 0.391 46.712 1.00 95.56 210 ALA A CA 1
ATOM 1759 C C . ALA A 1 210 ? -12.865 -0.149 47.994 1.00 95.56 210 ALA A C 1
ATOM 1761 O O . ALA A 1 210 ? -13.876 -0.838 47.888 1.00 95.56 210 ALA A O 1
ATOM 1762 N N . PRO A 1 211 ? -12.402 0.232 49.200 1.00 94.00 211 PRO A N 1
ATOM 1763 C CA . PRO A 1 211 ? -13.053 -0.152 50.459 1.00 94.00 211 PRO A CA 1
ATOM 1764 C C . PRO A 1 211 ? -14.499 0.352 50.618 1.00 94.00 211 PRO A C 1
ATOM 1766 O O . PRO A 1 211 ? -15.297 -0.260 51.321 1.00 94.00 211 PRO A O 1
ATOM 1769 N N . GLU A 1 212 ? -14.851 1.457 49.956 1.00 92.75 212 GLU A N 1
ATOM 1770 C CA . GLU A 1 212 ? -16.155 2.119 50.069 1.00 92.75 212 GLU A CA 1
ATOM 1771 C C . GLU A 1 212 ? -16.834 2.282 48.706 1.00 92.75 212 GLU A C 1
ATOM 1773 O O . GLU A 1 212 ? -16.168 2.505 47.688 1.00 92.75 212 GLU A O 1
ATOM 1778 N N . TYR A 1 213 ? -18.172 2.273 48.708 1.00 92.81 213 TYR A N 1
ATOM 1779 C CA . TYR A 1 213 ? -18.996 2.548 47.530 1.00 92.81 213 TYR A CA 1
ATOM 1780 C C . TYR A 1 213 ? -18.730 3.939 46.946 1.00 92.81 213 TYR A C 1
ATOM 1782 O O . TYR A 1 213 ? -18.703 4.945 47.654 1.00 92.81 213 TYR A O 1
ATOM 1790 N N . LEU A 1 214 ? -18.626 4.005 45.619 1.00 93.19 214 LEU A N 1
ATOM 1791 C CA . LEU A 1 214 ? -18.736 5.254 44.873 1.00 93.19 214 LEU A CA 1
ATOM 1792 C C . LEU A 1 214 ? -20.180 5.503 44.431 1.00 93.19 214 LEU A C 1
ATOM 1794 O O . LEU A 1 214 ? -20.590 6.658 44.294 1.00 93.19 214 LEU A O 1
ATOM 1798 N N . SER A 1 215 ? -20.940 4.434 44.184 1.00 92.88 215 SER A N 1
ATOM 1799 C CA . SER A 1 215 ? -22.299 4.491 43.648 1.00 92.88 215 SER A CA 1
ATOM 1800 C C . SER A 1 215 ? -22.356 5.315 42.359 1.00 92.88 215 SER A C 1
ATOM 1802 O O . SER A 1 215 ? -23.239 6.147 42.192 1.00 92.88 215 SER A O 1
ATOM 1804 N N . TYR A 1 216 ? -21.401 5.117 41.438 1.00 94.00 216 TYR A N 1
ATOM 1805 C CA . TYR A 1 216 ? -21.329 5.936 40.219 1.00 94.00 216 TYR A CA 1
ATOM 1806 C C . TYR A 1 216 ? -22.525 5.714 39.288 1.00 94.00 216 TYR A C 1
ATOM 1808 O O . TYR A 1 216 ? -22.902 4.586 38.991 1.00 94.00 216 TYR A O 1
ATOM 1816 N N . GLU A 1 217 ? -23.131 6.803 38.844 1.00 94.19 217 GLU A N 1
ATOM 1817 C CA . GLU A 1 217 ? -24.331 6.827 38.003 1.00 94.19 217 GLU A CA 1
ATOM 1818 C C . GLU A 1 217 ? -23.989 7.138 36.548 1.00 94.19 217 GLU A C 1
ATOM 1820 O O . GLU A 1 217 ? -24.753 6.814 35.642 1.00 94.19 217 GLU A O 1
ATOM 1825 N N . SER A 1 218 ? -22.840 7.776 36.315 1.00 96.31 218 SER A N 1
ATOM 1826 C CA . SER A 1 218 ? -22.350 8.041 34.969 1.00 96.31 218 SER A CA 1
ATOM 1827 C C . SER A 1 218 ? -20.830 8.087 34.904 1.00 96.31 218 SER A C 1
ATOM 1829 O O . SER A 1 218 ? -20.139 8.455 35.864 1.00 96.31 218 SER A O 1
ATOM 1831 N N . VAL A 1 219 ? -20.312 7.754 33.724 1.00 97.75 219 VAL A N 1
ATOM 1832 C CA . VAL A 1 219 ? -18.905 7.923 33.366 1.00 97.75 219 VAL A CA 1
ATOM 1833 C C . VAL A 1 219 ? -18.816 8.787 32.120 1.00 97.75 219 VAL A C 1
ATOM 1835 O O . VAL A 1 219 ? -19.462 8.523 31.113 1.00 97.75 219 VAL A O 1
ATOM 1838 N N . THR A 1 220 ? -18.024 9.851 32.178 1.00 98.44 220 THR A N 1
ATOM 1839 C CA . THR A 1 220 ? -17.804 10.754 31.046 1.00 98.44 220 THR A CA 1
ATOM 1840 C C . THR A 1 220 ? -16.383 10.621 30.529 1.00 98.44 220 THR A C 1
ATOM 1842 O O . THR A 1 220 ? -15.437 10.724 31.306 1.00 98.44 220 THR A O 1
ATOM 1845 N N . LEU A 1 221 ? -16.245 10.459 29.216 1.00 98.44 221 LEU A N 1
ATOM 1846 C CA . LEU A 1 221 ? -14.992 10.561 28.479 1.00 98.44 221 LEU A CA 1
ATOM 1847 C C . LEU A 1 221 ? -14.980 11.890 27.726 1.00 98.44 221 LEU A C 1
ATOM 1849 O O . LEU A 1 221 ? -15.856 12.147 26.899 1.00 98.44 221 LEU A O 1
ATOM 1853 N N . GLN A 1 222 ? -13.996 12.735 28.007 1.00 98.56 222 GLN A N 1
ATOM 1854 C CA . GLN A 1 222 ? -13.833 14.031 27.364 1.00 98.56 222 GLN A CA 1
ATOM 1855 C C . GLN A 1 222 ? -12.455 14.116 26.716 1.00 98.56 222 GLN A C 1
ATOM 1857 O O . GLN A 1 222 ? -11.432 14.107 27.394 1.00 98.56 222 GLN A O 1
ATOM 1862 N N . GLY A 1 223 ? -12.435 14.194 25.392 1.00 98.12 223 GLY A N 1
ATOM 1863 C CA . GLY A 1 223 ? -11.215 14.386 24.626 1.00 98.12 223 GLY A CA 1
ATOM 1864 C C . GLY A 1 223 ? -10.760 15.840 24.658 1.00 98.12 223 GLY A C 1
ATOM 1865 O O . GLY A 1 223 ? -11.587 16.756 24.675 1.00 98.12 223 GLY A O 1
ATOM 1866 N N . GLN A 1 224 ? -9.448 16.062 24.567 1.00 97.44 224 GLN A N 1
ATOM 1867 C CA . GLN A 1 224 ? -8.865 17.402 24.401 1.00 97.44 224 GLN A CA 1
ATOM 1868 C C . GLN A 1 224 ? -9.497 18.180 23.228 1.00 97.44 224 GLN A C 1
ATOM 1870 O O . GLN A 1 224 ? -9.617 19.400 23.271 1.00 97.44 224 GLN A O 1
ATOM 1875 N N . ASN A 1 225 ? -9.955 17.479 22.187 1.00 95.62 225 ASN A N 1
ATOM 1876 C CA . ASN A 1 225 ? -10.615 18.075 21.023 1.00 95.62 225 ASN A CA 1
ATOM 1877 C C . ASN A 1 225 ? -12.077 18.517 21.271 1.00 95.62 225 ASN A C 1
ATOM 1879 O O . ASN A 1 225 ? -12.812 18.771 20.316 1.00 95.62 225 ASN A O 1
ATOM 1883 N N . GLY A 1 226 ? -12.525 18.545 22.530 1.00 96.25 226 GLY A N 1
ATOM 1884 C CA . GLY A 1 226 ? -13.868 18.957 22.941 1.00 96.25 226 GLY A CA 1
ATOM 1885 C C . GLY A 1 226 ? -14.947 17.884 22.780 1.00 96.25 226 GLY A C 1
ATOM 1886 O O . GLY A 1 226 ? -16.089 18.104 23.179 1.00 96.25 226 GLY A O 1
ATOM 1887 N N . THR A 1 227 ? -14.621 16.714 22.221 1.00 98.12 227 THR A N 1
ATOM 1888 C CA . THR A 1 227 ? -15.583 15.610 22.104 1.00 98.12 227 THR A CA 1
ATOM 1889 C C . THR A 1 227 ? -15.899 15.057 23.488 1.00 98.12 227 THR A C 1
ATOM 1891 O O . THR A 1 227 ? -14.988 14.731 24.246 1.00 98.12 227 THR A O 1
ATOM 1894 N N . LYS A 1 228 ? -17.187 14.912 23.803 1.00 98.12 228 LYS A N 1
ATOM 1895 C CA . LYS A 1 228 ? -17.663 14.397 25.087 1.00 98.12 228 LYS A CA 1
ATOM 1896 C C . LYS A 1 228 ? -18.644 13.249 24.874 1.00 98.12 228 LYS A C 1
ATOM 1898 O O . LYS A 1 228 ? -19.668 13.428 24.213 1.00 98.12 228 LYS A O 1
ATOM 1903 N N . LEU A 1 229 ? -18.336 12.099 25.462 1.00 98.00 229 LEU A N 1
ATOM 1904 C CA . LEU A 1 229 ? -19.205 10.930 25.553 1.00 98.00 229 LEU A CA 1
ATOM 1905 C C . LEU A 1 229 ? -19.574 10.725 27.021 1.00 98.00 229 LEU A C 1
ATOM 1907 O O . LEU A 1 229 ? -18.684 10.647 27.864 1.00 98.00 229 LEU A O 1
ATOM 1911 N N . THR A 1 230 ? -20.862 10.635 27.328 1.00 97.38 230 THR A N 1
ATOM 1912 C CA . THR A 1 230 ? -21.346 10.321 28.675 1.00 97.38 230 THR A CA 1
ATOM 1913 C C . THR A 1 230 ? -22.082 8.993 28.616 1.00 97.38 230 THR A C 1
ATOM 1915 O O . THR A 1 230 ? -22.911 8.779 27.740 1.00 97.38 230 THR A O 1
ATOM 1918 N N . ILE A 1 231 ? -21.719 8.095 29.524 1.00 95.88 231 ILE A N 1
ATOM 1919 C CA . ILE A 1 231 ? -22.248 6.745 29.641 1.00 95.88 231 ILE A CA 1
ATOM 1920 C C . ILE A 1 231 ? -23.054 6.716 30.928 1.00 95.88 231 ILE A C 1
ATOM 1922 O O . ILE A 1 231 ? -22.478 6.845 32.010 1.00 95.88 231 ILE A O 1
ATOM 1926 N N . ASP A 1 232 ? -24.364 6.554 30.804 1.00 93.25 232 ASP A N 1
ATOM 1927 C CA . ASP A 1 232 ? -25.245 6.397 31.954 1.00 93.25 232 ASP A CA 1
ATOM 1928 C C . ASP A 1 232 ? -25.195 4.941 32.431 1.00 93.25 232 ASP A C 1
ATOM 1930 O O . ASP A 1 232 ? -25.464 3.992 31.687 1.00 93.25 232 ASP A O 1
ATOM 1934 N N . THR A 1 233 ? -24.792 4.752 33.683 1.00 88.12 233 THR A N 1
ATOM 1935 C CA . THR A 1 233 ? -24.519 3.440 34.270 1.00 88.12 233 THR A CA 1
ATOM 1936 C C . THR A 1 233 ? -25.668 3.062 35.187 1.00 88.12 233 THR A C 1
ATOM 1938 O O . THR A 1 233 ? -25.600 3.199 36.408 1.00 88.12 233 THR A O 1
ATOM 1941 N N . ILE A 1 234 ? -26.754 2.621 34.557 1.00 81.75 234 ILE A N 1
ATOM 1942 C CA . ILE A 1 234 ? -28.001 2.214 35.205 1.00 81.75 234 ILE A CA 1
ATOM 1943 C C . ILE A 1 234 ? -28.153 0.687 35.214 1.00 81.75 234 ILE A C 1
ATOM 1945 O O . ILE A 1 234 ? -27.482 -0.032 34.474 1.00 81.75 234 ILE A O 1
ATOM 1949 N N . TYR A 1 235 ? -29.026 0.172 36.079 1.00 71.25 235 TYR A N 1
ATOM 1950 C CA . TYR A 1 235 ? -29.425 -1.238 36.067 1.00 71.25 235 TYR A CA 1
ATOM 1951 C C . TYR A 1 235 ? -30.200 -1.564 34.771 1.00 71.25 235 TYR A C 1
ATOM 1953 O O . TYR A 1 235 ? -31.003 -0.731 34.344 1.00 71.25 235 TYR A O 1
ATOM 1961 N N . PRO A 1 236 ? -30.039 -2.756 34.158 1.00 77.94 236 PRO A N 1
ATOM 1962 C CA . PRO A 1 236 ? -29.271 -3.925 34.614 1.00 77.94 236 PRO A CA 1
ATOM 1963 C C . PRO A 1 236 ? -27.786 -3.934 34.226 1.00 77.94 236 PRO A C 1
ATOM 1965 O O . PRO A 1 236 ? -27.080 -4.880 34.572 1.00 77.94 236 PRO A O 1
ATOM 1968 N N . GLN A 1 237 ? -27.303 -2.926 33.497 1.00 81.00 237 GLN A N 1
ATOM 1969 C CA . GLN A 1 237 ? -25.913 -2.875 33.036 1.00 81.00 237 GLN A CA 1
ATOM 1970 C C . GLN A 1 237 ? -24.940 -2.652 34.194 1.00 81.00 237 GLN A C 1
ATOM 1972 O O . GLN A 1 237 ? -23.837 -3.194 34.161 1.00 81.00 237 GLN A O 1
ATOM 1977 N N . LYS A 1 238 ? -25.364 -1.897 35.216 1.00 89.44 238 LYS A N 1
ATOM 1978 C CA . LYS A 1 238 ? -24.610 -1.665 36.446 1.00 89.44 238 LYS A CA 1
ATOM 1979 C C . LYS A 1 238 ? -24.839 -2.774 37.477 1.00 89.44 238 LYS A C 1
ATOM 1981 O O . LYS A 1 238 ? -25.975 -3.106 37.811 1.00 89.44 238 LYS A O 1
ATOM 1986 N N . GLN A 1 239 ? -23.744 -3.283 38.029 1.00 93.19 239 GLN A N 1
ATOM 1987 C CA . GLN A 1 239 ? -23.708 -4.305 39.071 1.00 93.19 239 GLN A CA 1
ATOM 1988 C C . GLN A 1 239 ? -22.690 -3.929 40.152 1.00 93.19 239 GLN A C 1
ATOM 1990 O O . GLN A 1 239 ? -21.776 -3.129 39.924 1.00 93.19 239 GLN A O 1
ATOM 1995 N N . SER A 1 240 ? -22.854 -4.505 41.338 1.00 93.19 240 SER A N 1
ATOM 1996 C CA . SER A 1 240 ? -21.922 -4.349 42.447 1.00 93.19 240 SER A CA 1
ATOM 1997 C C . SER A 1 240 ? -21.758 -5.653 43.220 1.00 93.19 240 SER A C 1
ATOM 1999 O O . SER A 1 240 ? -22.643 -6.509 43.223 1.00 93.19 240 SER A O 1
ATOM 2001 N N . MET A 1 241 ? -20.604 -5.802 43.859 1.00 94.81 241 MET A N 1
ATOM 2002 C CA . MET A 1 241 ? -20.252 -6.931 44.712 1.00 94.81 241 MET A CA 1
ATOM 2003 C C . MET A 1 241 ? -19.442 -6.421 45.902 1.00 94.81 241 MET A C 1
ATOM 2005 O O . MET A 1 241 ? -18.693 -5.451 45.765 1.00 94.81 241 MET A O 1
ATOM 2009 N N . VAL A 1 242 ? -19.603 -7.076 47.050 1.00 93.75 242 VAL A N 1
ATOM 2010 C CA . VAL A 1 242 ? -18.813 -6.832 48.260 1.00 93.75 242 VAL A CA 1
ATOM 2011 C C . VAL A 1 242 ? -18.111 -8.125 48.634 1.00 93.75 242 VAL A C 1
ATOM 2013 O O . VAL A 1 242 ? -18.748 -9.178 48.676 1.00 93.75 242 VAL A O 1
ATOM 2016 N N . ASP A 1 243 ? -16.817 -8.036 48.898 1.00 91.25 243 ASP A N 1
ATOM 2017 C CA . ASP A 1 243 ? -15.979 -9.133 49.369 1.00 91.25 243 ASP A CA 1
ATOM 2018 C C . ASP A 1 243 ? -15.065 -8.657 50.514 1.00 91.25 243 ASP A C 1
ATOM 2020 O O . ASP A 1 243 ? -15.250 -7.568 51.062 1.00 91.25 243 ASP A O 1
ATOM 2024 N N . SER A 1 244 ? -14.111 -9.495 50.931 1.00 87.38 244 SER A N 1
ATOM 2025 C CA . SER A 1 244 ? -13.156 -9.154 51.995 1.00 87.38 244 SER A CA 1
ATOM 2026 C C . SER A 1 244 ? -12.258 -7.964 51.654 1.00 87.38 244 SER A C 1
ATOM 2028 O O . SER A 1 244 ? -11.736 -7.332 52.569 1.00 87.38 244 SER A O 1
ATOM 2030 N N . ASP A 1 245 ? -12.088 -7.661 50.365 1.00 83.69 245 ASP A N 1
ATOM 2031 C CA . ASP A 1 245 ? -11.173 -6.641 49.853 1.00 83.69 245 ASP A CA 1
ATOM 2032 C C . ASP A 1 245 ? -11.903 -5.314 49.562 1.00 83.69 245 ASP A C 1
ATOM 2034 O O . ASP A 1 245 ? -11.286 -4.334 49.133 1.00 83.69 245 ASP A O 1
ATOM 2038 N N . GLY A 1 246 ? -13.217 -5.266 49.813 1.00 92.62 246 GLY A N 1
ATOM 2039 C CA . GLY A 1 246 ? -14.048 -4.072 49.741 1.00 92.62 246 GLY A CA 1
ATOM 2040 C C . GLY A 1 246 ? -15.200 -4.200 48.749 1.00 92.62 246 GLY A C 1
ATOM 2041 O O . GLY A 1 246 ? -15.903 -5.206 48.678 1.00 92.62 246 GLY A O 1
ATOM 2042 N N . VAL A 1 247 ? -15.433 -3.124 48.004 1.00 94.75 247 VAL A N 1
ATOM 2043 C CA . VAL A 1 247 ? -16.544 -2.961 47.070 1.00 94.75 247 VAL A CA 1
ATOM 2044 C C . VAL A 1 247 ? -16.014 -2.926 45.643 1.00 94.75 247 VAL A C 1
ATOM 2046 O O . VAL A 1 247 ? -15.128 -2.137 45.314 1.00 94.75 247 VAL A O 1
ATOM 2049 N N . THR A 1 248 ? -16.625 -3.720 44.765 1.00 96.12 248 THR A N 1
ATOM 2050 C CA . THR A 1 248 ? -16.425 -3.637 43.315 1.00 96.12 248 THR A CA 1
ATOM 2051 C C . THR A 1 248 ? -17.731 -3.245 42.632 1.00 96.12 248 THR A C 1
ATOM 2053 O O . THR A 1 248 ? -18.743 -3.921 42.780 1.00 96.12 248 THR A O 1
ATOM 2056 N N . GLU A 1 249 ? -17.710 -2.177 41.836 1.00 95.75 249 GLU A N 1
ATOM 2057 C CA . GLU A 1 249 ? -18.841 -1.700 41.034 1.00 95.75 249 GLU A CA 1
ATOM 2058 C C . GLU A 1 249 ? -18.465 -1.689 39.551 1.00 95.75 249 GLU A C 1
ATOM 2060 O O . GLU A 1 249 ? -17.468 -1.073 39.169 1.00 95.75 249 GLU A O 1
ATOM 2065 N N . TRP A 1 250 ? -19.260 -2.300 38.675 1.00 96.69 250 TRP A N 1
ATOM 2066 C CA . TRP A 1 250 ? -18.997 -2.305 37.233 1.00 96.69 250 TRP A CA 1
ATOM 2067 C C . TRP A 1 250 ? -20.246 -2.030 36.406 1.00 96.69 250 TRP A C 1
ATOM 2069 O O . TRP A 1 250 ? -21.364 -2.275 36.847 1.00 96.69 250 TRP A O 1
ATOM 2079 N N . SER A 1 251 ? -20.033 -1.530 35.193 1.00 96.94 251 SER A N 1
ATOM 2080 C CA . SER A 1 251 ? -21.063 -1.364 34.176 1.00 96.94 251 SER A CA 1
ATOM 2081 C C . SER A 1 251 ? -20.521 -1.796 32.823 1.00 96.94 251 SER A C 1
ATOM 2083 O O . SER A 1 251 ? -19.317 -1.701 32.581 1.00 96.94 251 SER A O 1
ATOM 2085 N N . ASP A 1 252 ? -21.390 -2.299 31.954 1.00 96.69 252 ASP A N 1
ATOM 2086 C CA . ASP A 1 252 ? -21.019 -2.729 30.607 1.00 96.69 252 ASP A CA 1
ATOM 2087 C C . ASP A 1 252 ? -22.074 -2.304 29.577 1.00 96.69 252 ASP A C 1
ATOM 2089 O O . ASP A 1 252 ? -23.091 -2.973 29.365 1.00 96.69 252 ASP A O 1
ATOM 2093 N N . ASN A 1 253 ? -21.825 -1.161 28.942 1.00 96.19 253 ASN A N 1
ATOM 2094 C CA . ASN A 1 253 ? -22.810 -0.429 28.153 1.00 96.19 253 ASN A CA 1
ATOM 2095 C C . ASN A 1 253 ? -22.508 -0.518 26.658 1.00 96.19 253 ASN A C 1
ATOM 2097 O O . ASN A 1 253 ? -21.365 -0.350 26.242 1.00 96.19 253 ASN A O 1
ATOM 2101 N N . GLU A 1 254 ? -23.542 -0.733 25.846 1.00 95.25 254 GLU A N 1
ATOM 2102 C CA . GLU A 1 254 ? -23.478 -0.489 24.401 1.00 95.25 254 GLU A CA 1
ATOM 2103 C C . GLU A 1 254 ? -23.472 1.017 24.127 1.00 95.25 254 GLU A C 1
ATOM 2105 O O . GLU A 1 254 ? -24.191 1.776 24.780 1.00 95.25 254 GLU A O 1
ATOM 2110 N N . ILE A 1 255 ? -22.643 1.445 23.176 1.00 95.56 255 ILE A N 1
ATOM 2111 C CA . ILE A 1 255 ? -22.509 2.847 22.785 1.00 95.56 255 ILE A CA 1
ATOM 2112 C C . ILE A 1 255 ? -23.172 3.034 21.426 1.00 95.56 255 ILE A C 1
ATOM 2114 O O . ILE A 1 255 ? -22.764 2.413 20.452 1.00 95.56 255 ILE A O 1
ATOM 2118 N N . ALA A 1 256 ? -24.180 3.903 21.360 1.00 91.75 256 ALA A N 1
ATOM 2119 C CA . ALA A 1 256 ? -24.858 4.238 20.105 1.00 91.75 256 ALA A CA 1
ATOM 2120 C C . ALA A 1 256 ? -24.102 5.298 19.276 1.00 91.75 256 ALA A C 1
ATOM 2122 O O . ALA A 1 256 ? -24.323 5.435 18.076 1.00 91.75 256 ALA A O 1
ATOM 2123 N N . GLU A 1 257 ? -23.227 6.072 19.921 1.00 94.19 257 GLU A N 1
ATOM 2124 C CA . GLU A 1 257 ? -22.563 7.257 19.366 1.00 94.19 257 GLU A CA 1
ATOM 2125 C C . GLU A 1 257 ? -21.148 6.917 18.845 1.00 94.19 257 GLU A C 1
ATOM 2127 O O . GLU A 1 257 ? -20.131 7.420 19.335 1.00 94.19 257 GLU A O 1
ATOM 2132 N N . ASP A 1 258 ? -21.072 6.020 17.856 1.00 91.81 258 ASP A N 1
ATOM 2133 C CA . ASP A 1 258 ? -19.820 5.526 17.248 1.00 91.81 258 ASP A CA 1
ATOM 2134 C C . ASP A 1 258 ? -18.908 6.653 16.710 1.00 91.81 258 ASP A C 1
ATOM 2136 O O . ASP A 1 258 ? -17.672 6.550 16.703 1.00 91.81 258 ASP A O 1
ATOM 2140 N N . ASP A 1 259 ? -19.506 7.756 16.257 1.00 95.25 259 ASP A N 1
ATOM 2141 C CA . ASP A 1 259 ? -18.805 8.938 15.759 1.00 95.25 259 ASP A CA 1
ATOM 2142 C C . ASP A 1 259 ? -18.014 9.636 16.877 1.00 95.25 259 ASP A C 1
ATOM 2144 O O . ASP A 1 259 ? -16.859 10.030 16.672 1.00 95.25 259 ASP A O 1
ATOM 2148 N N . LYS A 1 260 ? -18.582 9.720 18.089 1.00 97.44 260 LYS A N 1
ATOM 2149 C CA . LYS A 1 260 ? -17.903 10.271 19.266 1.00 97.44 260 LYS A CA 1
ATOM 2150 C C . LYS A 1 260 ? -16.725 9.406 19.681 1.00 97.44 260 LYS A C 1
ATOM 2152 O O . LYS A 1 260 ? -15.672 9.960 19.978 1.00 97.44 260 LYS A O 1
ATOM 2157 N N . ILE A 1 261 ? -16.850 8.078 19.639 1.00 97.81 261 ILE A N 1
ATOM 2158 C CA . ILE A 1 261 ? -15.725 7.160 19.886 1.00 97.81 261 ILE A CA 1
ATOM 2159 C C . ILE A 1 261 ? -14.591 7.418 18.886 1.00 97.81 261 ILE A C 1
ATOM 2161 O O . ILE A 1 261 ? -13.434 7.601 19.273 1.00 97.81 261 ILE A O 1
ATOM 2165 N N . THR A 1 262 ? -14.932 7.533 17.601 1.00 95.81 262 THR A N 1
ATOM 2166 C CA . THR A 1 262 ? -13.957 7.819 16.540 1.00 95.81 262 THR A CA 1
ATOM 2167 C C . THR A 1 262 ? -13.263 9.168 16.744 1.00 95.81 262 THR A C 1
ATOM 2169 O O . THR A 1 262 ? -12.056 9.292 16.533 1.00 95.81 262 THR A O 1
ATOM 2172 N N . ARG A 1 263 ? -13.999 10.198 17.174 1.00 97.44 263 ARG A N 1
ATOM 2173 C CA . ARG A 1 263 ? -13.435 11.517 17.487 1.00 97.44 263 ARG A CA 1
ATOM 2174 C C . ARG A 1 263 ? -12.610 11.515 18.774 1.00 97.44 263 ARG A C 1
ATOM 2176 O O . ARG A 1 263 ? -11.573 12.171 18.809 1.00 97.44 263 ARG A O 1
ATOM 2183 N N . LEU A 1 264 ? -13.017 10.774 19.804 1.00 97.94 264 LEU A N 1
ATOM 2184 C CA . LEU A 1 264 ? -12.253 10.616 21.043 1.00 97.94 264 LEU A CA 1
ATOM 2185 C C . LEU A 1 264 ? -10.885 9.992 20.764 1.00 97.94 264 LEU A C 1
ATOM 2187 O O . LEU A 1 264 ? -9.885 10.537 21.222 1.00 97.94 264 LEU A O 1
ATOM 2191 N N . ALA A 1 265 ? -10.820 8.957 19.921 1.00 96.88 265 ALA A N 1
ATOM 2192 C CA . ALA A 1 265 ? -9.563 8.306 19.538 1.00 96.88 265 ALA A CA 1
ATOM 2193 C C . ALA A 1 265 ? -8.549 9.254 18.863 1.00 96.88 265 ALA A C 1
ATOM 2195 O O . ALA A 1 265 ? -7.342 9.017 18.936 1.00 96.88 265 ALA A O 1
ATOM 2196 N N . LYS A 1 266 ? -9.026 10.340 18.234 1.00 96.62 266 LYS A N 1
ATOM 2197 C CA . LYS A 1 266 ? -8.193 11.391 17.621 1.00 96.62 266 LYS A CA 1
ATOM 2198 C C . LYS A 1 266 ? -7.685 12.439 18.619 1.00 96.62 266 LYS A C 1
ATOM 2200 O O . LYS A 1 266 ? -6.934 13.323 18.226 1.00 96.62 266 LYS A O 1
ATOM 2205 N N . SER A 1 267 ? -8.118 12.396 19.877 1.00 96.88 267 SER A N 1
ATOM 2206 C CA . SER A 1 267 ? -7.654 13.330 20.911 1.00 96.88 267 SER A CA 1
ATOM 2207 C C . SER A 1 267 ? -6.263 12.937 21.395 1.00 96.88 267 SER A C 1
ATOM 2209 O O . SER A 1 267 ? -5.984 11.743 21.512 1.00 96.88 267 SER A O 1
ATOM 2211 N N . ASN A 1 268 ? -5.407 13.911 21.721 1.00 96.25 268 ASN A N 1
ATOM 2212 C CA . ASN A 1 268 ? -4.091 13.616 22.305 1.00 96.25 268 ASN A CA 1
ATOM 2213 C C . ASN A 1 268 ? -4.199 13.094 23.737 1.00 96.25 268 ASN A C 1
ATOM 2215 O O . ASN A 1 268 ? -3.370 12.288 24.137 1.00 96.25 268 ASN A O 1
ATOM 2219 N N . SER A 1 269 ? -5.240 13.508 24.459 1.00 97.69 269 SER A N 1
ATOM 2220 C CA . SER A 1 269 ? -5.598 12.996 25.775 1.00 97.69 269 SER A CA 1
ATOM 2221 C C . SER A 1 269 ? -7.111 12.844 25.921 1.00 97.69 269 SER A C 1
ATOM 2223 O O . SER A 1 269 ? -7.896 13.490 25.211 1.00 97.69 269 SER A O 1
ATOM 2225 N N . ILE A 1 270 ? -7.515 11.958 26.833 1.00 98.50 270 ILE A N 1
ATOM 2226 C CA . ILE A 1 270 ? -8.910 11.731 27.215 1.00 98.50 270 ILE A CA 1
ATOM 2227 C C . ILE A 1 270 ? -9.000 11.809 28.736 1.00 98.50 270 ILE A C 1
ATOM 2229 O O . ILE A 1 270 ? -8.421 10.991 29.449 1.00 98.50 270 ILE A O 1
ATOM 2233 N N . THR A 1 271 ? -9.765 12.775 29.228 1.00 98.44 271 THR A N 1
ATOM 2234 C CA . THR A 1 271 ? -10.130 12.882 30.637 1.00 98.44 271 THR A CA 1
ATOM 2235 C C . THR A 1 271 ? -11.350 12.014 30.918 1.00 98.44 271 THR A C 1
ATOM 2237 O O . THR A 1 271 ? -12.375 12.111 30.242 1.00 98.44 271 THR A O 1
ATOM 2240 N N . VAL A 1 272 ? -11.253 11.181 31.945 1.00 98.25 272 VAL A N 1
ATOM 2241 C CA . VAL A 1 272 ? -12.317 10.322 32.452 1.00 98.25 272 VAL A CA 1
ATOM 2242 C C . VAL A 1 272 ? -12.879 10.937 33.723 1.00 98.25 272 VAL A C 1
ATOM 2244 O O . VAL A 1 272 ? -12.133 11.349 34.607 1.00 98.25 272 VAL A O 1
ATOM 2247 N N . THR A 1 273 ? -14.201 10.995 33.836 1.00 98.25 273 THR A N 1
ATOM 2248 C CA . THR A 1 273 ? -14.888 11.410 35.061 1.00 98.25 273 THR A CA 1
ATOM 2249 C C . THR A 1 273 ? -15.905 10.360 35.475 1.00 98.25 273 THR A C 1
ATOM 2251 O O . THR A 1 273 ? -16.876 10.150 34.755 1.00 98.25 273 THR A O 1
ATOM 2254 N N . PHE A 1 274 ? -15.722 9.757 36.647 1.00 97.62 274 PHE A N 1
ATOM 2255 C CA . PHE A 1 274 ? -16.752 8.966 37.320 1.00 97.62 274 PHE A CA 1
ATOM 2256 C C . PHE A 1 274 ? -17.555 9.888 38.237 1.00 97.62 274 PHE A C 1
ATOM 2258 O O . PHE A 1 274 ? -16.975 10.602 39.062 1.00 97.62 274 PHE A O 1
ATOM 2265 N N . LYS A 1 275 ? -18.882 9.883 38.096 1.00 96.62 275 LYS A N 1
ATOM 2266 C CA . LYS A 1 275 ? -19.797 10.689 38.909 1.00 96.62 275 LYS A CA 1
ATOM 2267 C C . LYS A 1 275 ? -20.783 9.775 39.634 1.00 96.62 275 LYS A C 1
ATOM 2269 O O . LYS A 1 275 ? -21.538 9.064 38.981 1.00 96.62 275 LYS A O 1
ATOM 2274 N N . GLY A 1 276 ? -20.777 9.825 40.963 1.00 92.19 276 GLY A N 1
ATOM 2275 C CA . GLY A 1 276 ? -21.707 9.133 41.860 1.00 92.19 276 GLY A CA 1
ATOM 2276 C C . GLY A 1 276 ? -21.898 9.924 43.145 1.00 92.19 276 GLY A C 1
ATOM 2277 O O . GLY A 1 276 ? -21.996 11.150 43.094 1.00 92.19 276 GLY A O 1
ATOM 2278 N N . GLY A 1 277 ? -21.840 9.238 44.291 1.00 89.06 277 GLY A N 1
ATOM 2279 C CA . GLY A 1 277 ? -21.810 9.891 45.604 1.00 89.06 277 GLY A CA 1
ATOM 2280 C C . GLY A 1 277 ? -20.638 10.869 45.746 1.00 89.06 277 GLY A C 1
ATOM 2281 O O . GLY A 1 277 ? -20.773 11.917 46.363 1.00 89.06 277 GLY A O 1
ATOM 2282 N N . ASN A 1 278 ? -19.518 10.564 45.084 1.00 90.94 278 ASN A N 1
ATOM 2283 C CA . ASN A 1 278 ? -18.386 11.465 44.891 1.00 90.94 278 ASN A CA 1
ATOM 2284 C C . ASN A 1 278 ? -18.030 11.583 43.400 1.00 90.94 278 ASN A C 1
ATOM 2286 O O . ASN A 1 278 ? -18.491 10.801 42.561 1.00 90.94 278 ASN A O 1
ATOM 2290 N N . ARG A 1 279 ? -17.180 12.558 43.058 1.00 94.56 279 ARG A N 1
ATOM 2291 C CA . ARG A 1 279 ? -16.649 12.742 41.702 1.00 94.56 279 ARG A CA 1
ATOM 2292 C C . ARG A 1 279 ? -15.153 12.445 41.668 1.00 94.56 279 ARG A C 1
ATOM 2294 O O . ARG A 1 279 ? -14.388 13.085 42.378 1.00 94.56 279 ARG A O 1
ATOM 2301 N N . TYR A 1 280 ? -14.744 11.562 40.760 1.00 96.25 280 TYR A N 1
ATOM 2302 C CA . TYR A 1 280 ? -13.336 11.277 40.473 1.00 96.25 280 TYR A CA 1
ATOM 2303 C C . TYR A 1 280 ? -13.025 11.626 39.028 1.00 96.25 280 TYR A C 1
ATOM 2305 O O . TYR A 1 280 ? -13.779 11.266 38.127 1.00 96.25 280 TYR A O 1
ATOM 2313 N N . THR A 1 281 ? -11.950 12.377 38.804 1.00 96.88 281 THR A N 1
ATOM 2314 C CA . THR A 1 281 ? -11.512 12.820 37.475 1.00 96.88 281 THR A CA 1
ATOM 2315 C C . THR A 1 281 ? -10.034 12.503 37.308 1.00 96.88 281 THR A C 1
ATOM 2317 O O . THR A 1 281 ? -9.245 12.806 38.197 1.00 96.88 281 THR A O 1
ATOM 2320 N N . PHE A 1 282 ? -9.669 11.892 36.186 1.00 96.62 282 PHE A N 1
ATOM 2321 C CA . PHE A 1 282 ? -8.288 11.556 35.851 1.00 96.62 282 PHE A CA 1
ATOM 2322 C C . PHE A 1 282 ? -8.097 11.543 34.336 1.00 96.62 282 PHE A C 1
ATOM 2324 O O . PHE A 1 282 ? -9.060 11.403 33.585 1.00 96.62 282 PHE A O 1
ATOM 2331 N N . GLU A 1 283 ? -6.863 11.690 33.876 1.00 97.31 283 GLU A N 1
ATOM 2332 C CA . GLU A 1 283 ? -6.516 11.499 32.469 1.00 97.31 283 GLU A CA 1
ATOM 2333 C C . GLU A 1 283 ? -6.148 10.033 32.217 1.00 97.31 283 GLU A C 1
ATOM 2335 O O . GLU A 1 283 ? -5.507 9.406 33.062 1.00 97.31 283 GLU A O 1
ATOM 2340 N N . MET A 1 284 ? -6.573 9.473 31.081 1.00 97.12 284 MET A N 1
ATOM 2341 C CA . MET A 1 284 ? -6.126 8.144 30.664 1.00 97.12 284 MET A CA 1
ATOM 2342 C C . MET A 1 284 ? -4.606 8.126 30.513 1.00 97.12 284 MET A C 1
ATOM 2344 O O . MET A 1 284 ? -4.039 8.988 29.845 1.00 97.12 284 MET A O 1
ATOM 2348 N N . ASN A 1 285 ? -3.955 7.110 31.072 1.00 95.38 285 ASN A N 1
ATOM 2349 C CA . ASN A 1 285 ? -2.529 6.906 30.849 1.00 95.38 285 ASN A CA 1
ATOM 2350 C C . ASN A 1 285 ? -2.241 6.426 29.412 1.00 95.38 285 ASN A C 1
ATOM 2352 O O . ASN A 1 285 ? -3.146 6.084 28.644 1.00 95.38 285 ASN A O 1
ATOM 2356 N N . GLU A 1 286 ? -0.959 6.368 29.051 1.00 94.31 286 GLU A N 1
ATOM 2357 C CA . GLU A 1 286 ? -0.522 5.991 27.704 1.00 94.31 286 GLU A CA 1
ATOM 2358 C C . GLU A 1 286 ? -1.036 4.607 27.272 1.00 94.31 286 GLU A C 1
ATOM 2360 O O . GLU A 1 286 ? -1.484 4.443 26.135 1.00 94.31 286 GLU A O 1
ATOM 2365 N N . GLN A 1 287 ? -1.039 3.618 28.174 1.00 94.06 287 GLN A N 1
ATOM 2366 C CA . GLN A 1 287 ? -1.520 2.270 27.860 1.00 94.06 287 GLN A CA 1
ATOM 2367 C C . GLN A 1 287 ? -3.027 2.255 27.593 1.00 94.06 287 GLN A C 1
ATOM 2369 O O . GLN A 1 287 ? -3.464 1.640 26.621 1.00 94.06 287 GLN A O 1
ATOM 2374 N N . GLN A 1 288 ? -3.812 2.967 28.405 1.00 96.00 288 GLN A N 1
ATOM 2375 C CA . GLN A 1 288 ? -5.263 3.092 28.241 1.00 96.00 288 GLN A CA 1
ATOM 2376 C C . GLN A 1 288 ? -5.630 3.814 26.944 1.00 96.00 288 GLN A C 1
ATOM 2378 O O . GLN A 1 288 ? -6.487 3.349 26.192 1.00 96.00 288 GLN A O 1
ATOM 2383 N N . LEU A 1 289 ? -4.960 4.930 26.651 1.00 96.44 289 LEU A N 1
ATOM 2384 C CA . LEU A 1 289 ? -5.214 5.698 25.437 1.00 96.44 289 LEU A CA 1
ATOM 2385 C C . LEU A 1 289 ? -4.795 4.922 24.180 1.00 96.44 289 LEU A C 1
ATOM 2387 O O . LEU A 1 289 ? -5.493 4.956 23.164 1.00 96.44 289 LEU A O 1
ATOM 2391 N N . THR A 1 290 ? -3.683 4.187 24.249 1.00 95.00 290 THR A N 1
ATOM 2392 C CA . THR A 1 290 ? -3.228 3.320 23.154 1.00 95.00 290 THR A CA 1
ATOM 2393 C C . THR A 1 290 ? -4.203 2.171 22.923 1.00 95.00 290 THR A C 1
ATOM 2395 O O . THR A 1 290 ? -4.632 1.976 21.787 1.00 95.00 290 THR A O 1
ATOM 2398 N N . ALA A 1 291 ? -4.644 1.489 23.984 1.00 95.88 291 ALA A N 1
ATOM 2399 C CA . ALA A 1 291 ? -5.670 0.450 23.905 1.00 95.88 291 ALA A CA 1
ATOM 2400 C C . ALA A 1 291 ? -6.961 0.966 23.255 1.00 95.88 291 ALA A C 1
ATOM 2402 O O . ALA A 1 291 ? -7.500 0.339 22.342 1.00 95.88 291 ALA A O 1
ATOM 2403 N N . PHE A 1 292 ? -7.426 2.149 23.674 1.00 97.19 292 PHE A N 1
ATOM 2404 C CA . PHE A 1 292 ? -8.604 2.798 23.101 1.00 97.19 292 PHE A CA 1
ATOM 2405 C C . PHE A 1 292 ? -8.446 2.997 21.585 1.00 97.19 292 PHE A C 1
ATOM 2407 O O . PHE A 1 292 ? -9.336 2.655 20.806 1.00 97.19 292 PHE A O 1
ATOM 2414 N N . ARG A 1 293 ? -7.293 3.510 21.141 1.00 95.69 293 ARG A N 1
ATOM 2415 C CA . ARG A 1 293 ? -7.002 3.750 19.718 1.00 95.69 293 ARG A CA 1
ATOM 2416 C C . ARG A 1 293 ? -6.870 2.457 18.912 1.00 95.69 293 ARG A C 1
ATOM 2418 O O . ARG A 1 293 ? -7.377 2.403 17.794 1.00 95.69 293 ARG A O 1
ATOM 2425 N N . GLU A 1 294 ? -6.213 1.433 19.449 1.00 95.00 294 GLU A N 1
ATOM 2426 C CA . GLU A 1 294 ? -6.058 0.125 18.797 1.00 95.00 294 GLU A CA 1
ATOM 2427 C C . GLU A 1 294 ? -7.419 -0.527 18.524 1.00 95.00 294 GLU A C 1
ATOM 2429 O O . GLU A 1 294 ? -7.674 -0.971 17.403 1.00 95.00 294 GLU A O 1
ATOM 2434 N N . VAL A 1 295 ? -8.324 -0.498 19.508 1.00 96.44 295 VAL A N 1
ATOM 2435 C CA . VAL A 1 295 ? -9.692 -1.023 19.376 1.00 96.44 295 VAL A CA 1
ATOM 2436 C C . VAL A 1 295 ? -10.464 -0.281 18.282 1.00 96.44 295 VAL A C 1
ATOM 2438 O O . VAL A 1 295 ? -11.056 -0.921 17.411 1.00 96.44 295 VAL A O 1
ATOM 2441 N N . VAL A 1 296 ? -10.413 1.057 18.264 1.00 95.88 296 VAL A N 1
ATOM 2442 C CA . VAL A 1 296 ? -11.084 1.870 17.230 1.00 95.88 296 VAL A CA 1
ATOM 2443 C C . VAL A 1 296 ? -10.509 1.610 15.838 1.00 95.88 296 VAL A C 1
ATOM 2445 O O . VAL A 1 296 ? -11.260 1.456 14.875 1.00 95.88 296 VAL A O 1
ATOM 2448 N N . ARG A 1 297 ? -9.182 1.503 15.704 1.00 93.38 297 ARG A N 1
ATOM 2449 C CA . ARG A 1 297 ? -8.549 1.169 14.417 1.00 93.38 297 ARG A CA 1
ATOM 2450 C C . ARG A 1 297 ? -8.955 -0.225 13.945 1.00 93.38 297 ARG A C 1
ATOM 2452 O O . ARG A 1 297 ? -9.304 -0.398 12.779 1.00 93.38 297 ARG A O 1
ATOM 2459 N N . LYS A 1 298 ? -8.973 -1.218 14.840 1.00 94.38 298 LYS A N 1
ATOM 2460 C CA . LYS A 1 298 ? -9.405 -2.582 14.507 1.00 94.38 298 LYS A CA 1
ATOM 2461 C C . LYS A 1 298 ? -10.873 -2.613 14.069 1.00 94.38 298 LYS A C 1
ATOM 2463 O O . LYS A 1 298 ? -11.177 -3.260 13.069 1.00 94.38 298 LYS A O 1
ATOM 2468 N N . TYR A 1 299 ? -11.750 -1.859 14.736 1.00 94.31 299 TYR A N 1
ATOM 2469 C CA . TYR A 1 299 ? -13.152 -1.694 14.332 1.00 94.31 299 TYR A CA 1
ATOM 2470 C C . TYR A 1 299 ? -13.290 -1.147 12.906 1.00 94.31 299 TYR A C 1
ATOM 2472 O O . TYR A 1 299 ? -14.158 -1.596 12.159 1.00 94.31 299 TYR A O 1
ATOM 2480 N N . GLN A 1 300 ? -12.437 -0.197 12.512 1.00 91.19 300 GLN A N 1
ATOM 2481 C CA . GLN A 1 300 ? -12.462 0.430 11.184 1.00 91.19 300 GLN A CA 1
ATOM 2482 C C . GLN A 1 300 ? -11.920 -0.480 10.073 1.00 91.19 300 GLN A C 1
ATOM 2484 O O . GLN A 1 300 ? -12.426 -0.435 8.954 1.00 91.19 300 GLN A O 1
ATOM 2489 N N . ILE A 1 301 ? -10.907 -1.301 10.369 1.00 88.06 301 ILE A N 1
ATOM 2490 C CA . ILE A 1 301 ? -10.248 -2.173 9.381 1.00 88.06 301 ILE A CA 1
ATOM 2491 C C . ILE A 1 301 ? -11.068 -3.439 9.100 1.00 88.06 301 ILE A C 1
ATOM 2493 O O . ILE A 1 301 ? -11.107 -3.913 7.964 1.00 88.06 301 ILE A O 1
ATOM 2497 N N . ILE A 1 302 ? -11.714 -4.008 10.123 1.00 85.00 302 ILE A N 1
ATOM 2498 C CA . ILE A 1 302 ? -12.518 -5.222 9.955 1.00 85.00 302 ILE A CA 1
ATOM 2499 C C . ILE A 1 302 ? -13.779 -4.905 9.149 1.00 85.00 302 ILE A C 1
ATOM 2501 O O . ILE A 1 302 ? -14.509 -3.967 9.475 1.00 85.00 302 ILE A O 1
ATOM 2505 N N . ARG A 1 303 ? -14.044 -5.715 8.123 1.00 70.38 303 ARG A N 1
ATOM 2506 C CA . ARG A 1 303 ? -15.273 -5.669 7.325 1.00 70.38 303 ARG A CA 1
ATOM 2507 C C . ARG A 1 303 ? -16.389 -6.454 7.996 1.00 70.38 303 ARG A C 1
ATOM 2509 O O . ARG A 1 303 ? -16.093 -7.551 8.521 1.00 70.38 303 ARG A O 1
#